Protein AF-A0A379V086-F1 (afdb_monomer_lite)

pLDDT: mean 98.56, std 0.75, range [90.06, 98.94]

InterPro domains:
  IPR006655 Molybdopterin oxidoreductase, prokaryotic, conserved site [PS00490] (277-294)
  IPR006656 Molybdopterin oxidoreductase [PF00384] (1-309)

Radius of gyration: 22.33 Å; chains: 1; bounding box: 55×42×58 Å

Foldseek 3Di:
DQADLQLQLQFQEEEEAADQCVPQPVVSVVSPVNNVVVNHAYEHEDLDCHPSVVSHPYYQNWDQPLLVLLLLQLVLLCVVVVLFDPVLCVPPHDCPVVSNVVSVPSHLVVCCVVTVGHSVSSNVVSNSQSPTPEYAYEYEDSQCVDPCNVVSLVSVQVSCSRSVNHPDGSHDRADQDGDQFPVVCVCCVVFQQAHHNRHGLLDVVVFVVVCVVVVHPTDDNDGDDDPLCLLVCLVVVVAQEDEAEADQCCPPPPPNVSVLVSLVSHNAYEYEHQDCHPSNVSGPHYHYDDDQVRDWDWGQGSRRDIDIDD

Organism: Salmonella enterica I (NCBI:txid59201)

Structure (mmCIF, N/CA/C/O backbone):
data_AF-A0A379V086-F1
#
_entry.id   AF-A0A379V086-F1
#
loop_
_atom_site.group_PDB
_atom_site.id
_atom_site.type_symbol
_atom_site.label_atom_id
_atom_site.label_alt_id
_atom_site.label_comp_id
_atom_site.label_asym_id
_atom_site.label_entity_id
_atom_site.label_seq_id
_atom_site.pdbx_PDB_ins_code
_atom_site.Cartn_x
_atom_site.Cartn_y
_atom_site.Cartn_z
_atom_site.occupancy
_atom_site.B_iso_or_equiv
_atom_site.auth_seq_id
_atom_site.auth_comp_id
_atom_site.auth_asym_id
_atom_site.auth_atom_id
_atom_site.pdbx_PDB_model_num
ATOM 1 N N . MET A 1 1 ? 5.004 2.561 6.313 1.00 94.12 1 MET A N 1
ATOM 2 C CA . MET A 1 1 ? 4.346 2.581 7.642 1.00 94.12 1 MET A CA 1
ATOM 3 C C . MET A 1 1 ? 4.543 3.933 8.311 1.00 94.12 1 MET A C 1
ATOM 5 O O . MET A 1 1 ? 5.609 4.486 8.125 1.00 94.12 1 MET A O 1
ATOM 9 N N . SER A 1 2 ? 3.595 4.537 9.026 1.00 98.25 2 SER A N 1
ATOM 10 C CA . SER A 1 2 ? 3.884 5.805 9.732 1.00 98.25 2 SER A CA 1
ATOM 11 C C . SER A 1 2 ? 4.770 5.617 10.966 1.00 98.25 2 SER A C 1
ATOM 13 O O . SER A 1 2 ? 5.473 6.551 11.332 1.00 98.25 2 SER A O 1
ATOM 15 N N . ASN A 1 3 ? 4.757 4.422 11.556 1.00 98.75 3 ASN A N 1
ATOM 16 C CA . ASN A 1 3 ? 5.504 4.055 12.756 1.00 98.75 3 ASN A CA 1
ATOM 17 C C . ASN A 1 3 ? 6.380 2.820 12.484 1.00 98.75 3 ASN A C 1
ATOM 19 O O . ASN A 1 3 ? 6.167 2.115 11.490 1.00 98.75 3 ASN A O 1
ATOM 23 N N . ALA A 1 4 ? 7.378 2.582 13.337 1.00 98.75 4 ALA A N 1
ATOM 24 C CA . ALA A 1 4 ? 8.303 1.460 13.185 1.00 98.75 4 ALA A CA 1
ATOM 25 C C . ALA A 1 4 ? 7.659 0.104 13.514 1.00 98.75 4 ALA A C 1
ATOM 27 O O . ALA A 1 4 ? 6.695 0.029 14.278 1.00 98.75 4 ALA A O 1
ATOM 28 N N . ILE A 1 5 ? 8.230 -0.987 12.994 1.00 98.75 5 ILE A N 1
ATOM 29 C CA . ILE A 1 5 ? 7.806 -2.354 13.344 1.00 98.75 5 ILE A CA 1
ATOM 30 C C . ILE A 1 5 ? 7.936 -2.579 14.858 1.00 98.75 5 ILE A C 1
ATOM 32 O O . ILE A 1 5 ? 7.011 -3.080 15.490 1.00 98.75 5 ILE A O 1
ATOM 36 N N . ASN A 1 6 ? 9.043 -2.135 15.455 1.00 98.56 6 ASN A N 1
ATOM 37 C CA . ASN A 1 6 ? 9.319 -2.283 16.888 1.00 98.56 6 ASN A CA 1
ATOM 38 C C . ASN A 1 6 ? 8.373 -1.484 17.803 1.00 98.56 6 ASN A C 1
ATOM 40 O O . ASN A 1 6 ? 8.349 -1.715 19.010 1.00 98.56 6 ASN A O 1
ATOM 44 N N . GLU A 1 7 ? 7.619 -0.522 17.265 1.00 98.81 7 GLU A N 1
ATOM 45 C CA . GLU A 1 7 ? 6.635 0.232 18.048 1.00 98.81 7 GLU A CA 1
ATOM 46 C C . GLU A 1 7 ? 5.327 -0.547 18.253 1.00 98.81 7 GLU A C 1
ATOM 48 O O . GLU A 1 7 ? 4.547 -0.207 19.144 1.00 98.81 7 GLU A O 1
ATOM 53 N N . ILE A 1 8 ? 5.090 -1.608 17.471 1.00 98.88 8 ILE A N 1
ATOM 54 C CA . ILE A 1 8 ? 3.885 -2.440 17.578 1.00 98.88 8 ILE A CA 1
ATOM 55 C C . ILE A 1 8 ? 3.775 -3.047 18.983 1.00 98.88 8 ILE A C 1
ATOM 57 O O . ILE A 1 8 ? 2.690 -3.041 19.555 1.00 98.88 8 ILE A O 1
ATOM 61 N N . ASP A 1 9 ? 4.883 -3.489 19.582 1.00 98.75 9 ASP A N 1
ATOM 62 C CA . ASP A 1 9 ? 4.934 -4.174 20.883 1.00 98.75 9 ASP A CA 1
ATOM 63 C C . ASP A 1 9 ? 4.332 -3.359 22.038 1.00 98.75 9 ASP A C 1
ATOM 65 O O . ASP A 1 9 ? 3.987 -3.930 23.071 1.00 98.75 9 ASP A O 1
ATOM 69 N N . ASN A 1 10 ? 4.232 -2.035 21.886 1.00 98.69 10 ASN A N 1
ATOM 70 C CA . ASN A 1 10 ? 3.822 -1.110 22.944 1.00 98.69 10 ASN A CA 1
ATOM 71 C C . ASN A 1 10 ? 2.536 -0.337 22.611 1.00 98.69 10 ASN A C 1
ATOM 73 O O . ASN A 1 10 ? 2.240 0.663 23.265 1.00 98.69 10 ASN A O 1
ATOM 77 N N . THR A 1 11 ? 1.794 -0.739 21.576 1.00 98.81 11 THR A N 1
ATOM 78 C CA . THR A 1 11 ? 0.470 -0.162 21.299 1.00 98.81 11 THR A CA 1
ATOM 79 C C . THR A 1 11 ? -0.572 -0.701 22.285 1.00 98.81 11 THR A C 1
ATOM 81 O O . THR A 1 11 ? -0.444 -1.829 22.753 1.00 98.81 11 THR A O 1
ATOM 84 N N . ASP A 1 12 ? -1.629 0.059 22.587 1.00 98.88 12 ASP A N 1
ATOM 85 C CA . ASP A 1 12 ? -2.743 -0.449 23.404 1.00 98.88 12 ASP A CA 1
ATOM 86 C C . ASP A 1 12 ? -3.731 -1.272 22.564 1.00 98.88 12 ASP A C 1
ATOM 88 O O . ASP A 1 12 ? -4.515 -2.058 23.108 1.00 98.88 12 ASP A O 1
ATOM 92 N N . LEU A 1 13 ? -3.718 -1.090 21.239 1.00 98.94 13 LEU A N 1
ATOM 93 C CA . LEU A 1 13 ? -4.542 -1.856 20.315 1.00 98.94 13 LEU A CA 1
ATOM 94 C C . LEU A 1 13 ? -3.876 -2.042 18.947 1.00 98.94 13 LEU A C 1
ATOM 96 O O . LEU A 1 13 ? -3.533 -1.075 18.269 1.00 98.94 13 LEU A O 1
ATOM 100 N N . VAL A 1 14 ? -3.782 -3.292 18.494 1.00 98.94 14 VAL A N 1
ATOM 101 C CA . VAL A 1 14 ? -3.401 -3.633 17.118 1.00 98.94 14 VAL A CA 1
ATOM 102 C C . VAL A 1 14 ? -4.668 -3.861 16.294 1.00 98.94 14 VAL A C 1
ATOM 104 O O . VAL A 1 14 ? -5.428 -4.799 16.542 1.00 98.94 14 VAL A O 1
ATOM 107 N N . PHE A 1 15 ? -4.898 -3.010 15.298 1.00 98.94 15 PHE A N 1
ATOM 108 C CA . PHE A 1 15 ? -6.020 -3.119 14.370 1.00 98.94 15 PHE A CA 1
ATOM 109 C C . PHE A 1 15 ? -5.528 -3.716 13.048 1.00 98.94 15 PHE A C 1
ATOM 111 O O . PHE A 1 15 ? -5.006 -3.012 12.184 1.00 98.94 15 PHE A O 1
ATOM 118 N N . VAL A 1 16 ? -5.642 -5.036 12.910 1.00 98.94 16 VAL A N 1
ATOM 119 C CA . VAL A 1 16 ? -5.206 -5.785 11.726 1.00 98.94 16 VAL A CA 1
ATOM 120 C C . VAL A 1 16 ? -6.341 -5.814 10.706 1.00 98.94 16 VAL A C 1
ATOM 122 O O . VAL A 1 16 ? -7.398 -6.376 10.978 1.00 98.94 16 VAL A O 1
ATOM 125 N N . PHE A 1 17 ? -6.132 -5.247 9.518 1.00 98.94 17 PHE A N 1
ATOM 126 C CA . PHE A 1 17 ? -7.167 -5.139 8.487 1.00 98.94 17 PHE A CA 1
ATOM 127 C C . PHE A 1 17 ? -6.676 -5.681 7.141 1.00 98.94 17 PHE A C 1
ATOM 129 O O . PHE A 1 17 ? -5.735 -5.147 6.554 1.00 98.94 17 PHE A O 1
ATOM 136 N N . GLY A 1 18 ? -7.305 -6.746 6.631 1.00 98.56 18 GLY A N 1
ATOM 137 C CA . GLY A 1 18 ? -6.934 -7.355 5.347 1.00 98.56 18 GLY A CA 1
ATOM 138 C C . GLY A 1 18 ? -5.464 -7.793 5.290 1.00 98.56 18 GLY A C 1
ATOM 139 O O . GLY A 1 18 ? -4.790 -7.602 4.272 1.00 98.56 18 GLY A O 1
ATOM 140 N N . TYR A 1 19 ? -4.938 -8.309 6.402 1.00 98.88 19 TYR A N 1
ATOM 141 C CA . TYR A 1 19 ? -3.522 -8.611 6.575 1.00 98.88 19 TYR A CA 1
ATOM 142 C C . TYR A 1 19 ? -3.319 -9.855 7.440 1.00 98.88 19 TYR A C 1
ATOM 144 O O . TYR A 1 19 ? -3.892 -9.968 8.519 1.00 98.88 19 TYR A O 1
ATOM 152 N N . ASN A 1 20 ? -2.477 -10.775 6.966 1.00 98.75 20 ASN A N 1
ATOM 153 C CA . ASN A 1 20 ? -2.119 -11.998 7.677 1.00 98.75 20 ASN A CA 1
ATOM 154 C C . ASN A 1 20 ? -0.626 -11.986 8.048 1.00 98.75 20 ASN A C 1
ATOM 156 O O . ASN A 1 20 ? 0.180 -12.572 7.325 1.00 98.75 20 ASN A O 1
ATOM 160 N N . PRO A 1 21 ? -0.230 -11.323 9.151 1.00 98.62 21 PRO A N 1
ATOM 161 C CA . PRO A 1 21 ? 1.176 -11.241 9.534 1.00 98.62 21 PRO A CA 1
ATOM 162 C C . PRO A 1 21 ? 1.793 -12.616 9.815 1.00 98.62 21 PRO A C 1
ATOM 164 O O . PRO A 1 21 ? 2.996 -12.764 9.643 1.00 98.62 21 PRO A O 1
ATOM 167 N N . ALA A 1 22 ? 1.003 -13.613 10.236 1.00 98.62 22 ALA A N 1
ATOM 168 C CA . ALA A 1 22 ? 1.523 -14.929 10.613 1.00 98.62 22 ALA A CA 1
ATOM 169 C C . ALA A 1 22 ? 2.248 -15.628 9.454 1.00 98.62 22 ALA A C 1
ATOM 171 O O . ALA A 1 22 ? 3.326 -16.177 9.659 1.00 98.62 22 ALA A O 1
ATOM 172 N N . ASP A 1 23 ? 1.691 -15.532 8.245 1.00 98.44 23 ASP A N 1
ATOM 173 C CA . ASP A 1 23 ? 2.267 -16.154 7.049 1.00 98.44 23 ASP A CA 1
ATOM 174 C C . ASP A 1 23 ? 3.029 -15.151 6.174 1.00 98.44 23 ASP A C 1
ATOM 176 O O . ASP A 1 23 ? 3.998 -15.519 5.515 1.00 98.44 23 ASP A O 1
ATOM 180 N N . SER A 1 24 ? 2.614 -13.878 6.159 1.00 98.25 24 SER A N 1
ATOM 181 C CA . SER A 1 24 ? 3.249 -12.863 5.310 1.00 98.25 24 SER A CA 1
ATOM 182 C C . SER A 1 24 ? 4.546 -12.321 5.905 1.00 98.25 24 SER A C 1
ATOM 184 O O . SER A 1 24 ? 5.507 -12.076 5.180 1.00 98.25 24 SER A O 1
ATOM 186 N N . HIS A 1 25 ? 4.577 -12.111 7.224 1.00 98.69 25 HIS A N 1
ATOM 187 C CA . HIS A 1 25 ? 5.689 -11.462 7.916 1.00 98.69 25 HIS A CA 1
ATOM 188 C C . HIS A 1 25 ? 5.853 -12.041 9.329 1.00 98.69 25 HIS A C 1
ATOM 190 O O . HIS A 1 25 ? 5.544 -11.354 10.307 1.00 98.69 25 HIS A O 1
ATOM 196 N N . PRO A 1 26 ? 6.368 -13.276 9.479 1.00 98.69 26 PRO A N 1
ATOM 197 C CA . PRO A 1 26 ? 6.396 -13.972 10.770 1.00 98.69 26 PRO A CA 1
ATOM 198 C C . PRO A 1 26 ? 7.040 -13.174 11.917 1.00 98.69 26 PRO A C 1
ATOM 200 O O . PRO A 1 26 ? 6.584 -13.226 13.057 1.00 98.69 26 PRO A O 1
ATOM 203 N N . ILE A 1 27 ? 8.064 -12.366 11.627 1.00 98.69 27 ILE A N 1
ATOM 204 C CA . ILE A 1 27 ? 8.681 -11.493 12.637 1.00 98.69 27 ILE A CA 1
ATOM 205 C C . ILE A 1 27 ? 7.752 -10.338 13.037 1.00 98.69 27 ILE A C 1
ATOM 207 O O . ILE A 1 27 ? 7.641 -10.034 14.220 1.00 98.69 27 ILE A O 1
ATOM 211 N N . VAL A 1 28 ? 7.000 -9.751 12.102 1.00 98.81 28 VAL A N 1
ATOM 212 C CA . VAL A 1 28 ? 5.957 -8.761 12.429 1.00 98.81 28 VAL A CA 1
ATOM 213 C C . VAL A 1 28 ? 4.825 -9.415 13.228 1.00 98.81 28 VAL A C 1
ATOM 215 O O . VAL A 1 28 ? 4.330 -8.809 14.175 1.00 98.81 28 VAL A O 1
ATOM 218 N N . ALA A 1 29 ? 4.446 -10.663 12.929 1.00 98.88 29 ALA A N 1
ATOM 219 C CA . ALA A 1 29 ? 3.508 -11.411 13.772 1.00 98.88 29 ALA A CA 1
ATOM 220 C C . ALA A 1 29 ? 4.022 -11.578 15.207 1.00 98.88 29 ALA A C 1
ATOM 222 O O . ALA A 1 29 ? 3.239 -11.418 16.142 1.00 98.88 29 ALA A O 1
ATOM 223 N N . ASN A 1 30 ? 5.319 -11.823 15.404 1.00 98.88 30 ASN A N 1
ATOM 224 C CA . ASN A 1 30 ? 5.901 -11.876 16.747 1.00 98.88 30 ASN A CA 1
ATOM 225 C C . ASN A 1 30 ? 5.767 -10.536 17.485 1.00 98.88 30 ASN A C 1
ATOM 227 O O . ASN A 1 30 ? 5.436 -10.541 18.667 1.00 98.88 30 ASN A O 1
ATOM 231 N N . HIS A 1 31 ? 5.931 -9.401 16.798 1.00 98.88 31 HIS A N 1
ATOM 232 C CA . HIS A 1 31 ? 5.678 -8.076 17.378 1.00 98.88 31 HIS A CA 1
ATOM 233 C C . HIS A 1 31 ? 4.195 -7.869 17.750 1.00 98.88 31 HIS A C 1
ATOM 235 O O . HIS A 1 31 ? 3.889 -7.358 18.827 1.00 98.88 31 HIS A O 1
ATOM 241 N N . VAL A 1 32 ? 3.254 -8.356 16.930 1.00 98.88 32 VAL A N 1
ATOM 242 C CA . VAL A 1 32 ? 1.813 -8.366 17.266 1.00 98.88 32 VAL A CA 1
ATOM 243 C C . VAL A 1 32 ? 1.526 -9.248 18.490 1.00 98.88 32 VAL A C 1
ATOM 245 O O . VAL A 1 32 ? 0.771 -8.859 19.382 1.00 98.88 32 VAL A O 1
ATOM 248 N N . ILE A 1 33 ? 2.150 -10.425 18.574 1.00 98.88 33 ILE A N 1
ATOM 249 C CA . ILE A 1 33 ? 2.038 -11.327 19.729 1.00 98.88 33 ILE A CA 1
ATOM 250 C C . ILE A 1 33 ? 2.635 -10.675 20.981 1.00 98.88 33 ILE A C 1
ATOM 252 O O . ILE A 1 33 ? 2.039 -10.767 22.053 1.00 98.88 33 ILE A O 1
ATOM 256 N N . ASN A 1 34 ? 3.774 -9.990 20.867 1.00 98.88 34 ASN A N 1
ATOM 257 C CA . ASN A 1 34 ? 4.372 -9.244 21.972 1.00 98.88 34 ASN A CA 1
ATOM 258 C C . ASN A 1 34 ? 3.450 -8.127 22.457 1.00 98.88 34 ASN A C 1
ATOM 260 O O . ASN A 1 34 ? 3.240 -8.019 23.662 1.00 98.88 34 ASN A O 1
ATOM 264 N N . ALA A 1 35 ? 2.823 -7.377 21.546 1.00 98.88 35 ALA A N 1
ATOM 265 C CA . ALA A 1 35 ? 1.814 -6.383 21.906 1.00 98.88 35 ALA A CA 1
ATOM 266 C C . ALA A 1 35 ? 0.690 -7.019 22.739 1.00 98.88 35 ALA A C 1
ATOM 268 O O . ALA A 1 35 ? 0.375 -6.547 23.831 1.00 98.88 35 ALA A O 1
ATOM 269 N N . LYS A 1 36 ? 0.149 -8.164 22.293 1.00 98.75 36 LYS A N 1
ATOM 270 C CA . LYS A 1 36 ? -0.868 -8.911 23.052 1.00 98.75 36 LYS A CA 1
ATOM 271 C C . LYS A 1 36 ? -0.369 -9.345 24.430 1.00 98.75 36 LYS A C 1
ATOM 273 O O . LYS A 1 36 ? -1.092 -9.199 25.413 1.00 98.75 36 LYS A O 1
ATOM 278 N N . ARG A 1 37 ? 0.863 -9.859 24.523 1.00 98.75 37 ARG A N 1
ATOM 279 C CA . ARG A 1 37 ? 1.497 -10.247 25.799 1.00 98.75 37 ARG A CA 1
ATOM 280 C C . ARG A 1 37 ? 1.672 -9.057 26.742 1.00 98.75 37 ARG A C 1
ATOM 282 O O . ARG A 1 37 ? 1.533 -9.234 27.948 1.00 98.75 37 ARG A O 1
ATOM 289 N N . ASN A 1 38 ? 1.919 -7.870 26.196 1.00 98.81 38 ASN A N 1
ATOM 290 C CA . ASN A 1 38 ? 2.038 -6.615 26.937 1.00 98.81 38 ASN A CA 1
ATOM 291 C C . ASN A 1 38 ? 0.676 -6.002 27.315 1.00 98.81 38 ASN A C 1
ATOM 293 O O . ASN A 1 38 ? 0.632 -4.971 27.981 1.00 98.81 38 ASN A O 1
ATOM 297 N N . GLY A 1 39 ? -0.434 -6.649 26.943 1.00 98.69 39 GLY A N 1
ATOM 298 C CA . GLY A 1 39 ? -1.790 -6.248 27.317 1.00 98.69 39 GLY A CA 1
ATOM 299 C C . GLY A 1 39 ? -2.562 -5.504 26.228 1.00 98.69 39 GLY A C 1
ATOM 300 O O . GLY A 1 39 ? -3.688 -5.078 26.490 1.00 98.69 39 GLY A O 1
ATOM 301 N N . ALA A 1 40 ? -2.008 -5.373 25.018 1.00 98.88 40 ALA A N 1
ATOM 302 C CA . ALA A 1 40 ? -2.719 -4.776 23.896 1.00 98.88 40 ALA A CA 1
ATOM 303 C C . ALA A 1 40 ? -3.968 -5.589 23.532 1.00 98.88 40 ALA A C 1
ATOM 305 O O . ALA A 1 40 ? -3.983 -6.826 23.583 1.00 98.88 40 ALA A O 1
ATOM 306 N N . LYS A 1 41 ? -5.010 -4.886 23.095 1.00 98.94 41 LYS A N 1
ATOM 307 C CA . LYS A 1 41 ? -6.145 -5.506 22.411 1.00 98.94 41 LYS A CA 1
ATOM 308 C C . LYS A 1 41 ? -5.800 -5.764 20.947 1.00 98.94 41 LYS A C 1
ATOM 310 O O . LYS A 1 41 ? -4.957 -5.087 20.365 1.00 98.94 41 LYS A O 1
ATOM 315 N N . ILE A 1 42 ? -6.470 -6.724 20.330 1.00 98.94 42 ILE A N 1
ATOM 316 C CA . ILE A 1 42 ? -6.322 -7.048 18.915 1.00 98.94 42 ILE A CA 1
ATOM 317 C C . ILE A 1 42 ? -7.705 -7.127 18.279 1.00 98.94 42 ILE A C 1
ATOM 319 O O . ILE A 1 42 ? -8.568 -7.877 18.735 1.00 98.94 42 ILE A O 1
ATOM 323 N N . ILE A 1 43 ? -7.886 -6.396 17.183 1.00 98.94 43 ILE A N 1
ATOM 324 C CA . ILE A 1 43 ? -9.020 -6.572 16.275 1.00 98.94 43 ILE A CA 1
ATOM 325 C C . ILE A 1 43 ? -8.469 -7.089 14.950 1.00 98.94 43 ILE A C 1
ATOM 327 O O . ILE A 1 43 ? -7.503 -6.534 14.427 1.00 98.94 43 ILE A O 1
ATOM 331 N N . VAL A 1 44 ? -9.080 -8.142 14.410 1.00 98.94 44 VAL A N 1
ATOM 332 C CA . VAL A 1 44 ? -8.761 -8.683 13.085 1.00 98.94 44 VAL A CA 1
ATOM 333 C C . VAL A 1 44 ? -9.975 -8.538 12.182 1.00 98.94 44 VAL A C 1
ATOM 335 O O . VAL A 1 44 ? -11.016 -9.125 12.460 1.00 98.94 44 VAL A O 1
ATOM 338 N N . CYS A 1 45 ? -9.827 -7.807 11.081 1.00 98.94 45 CYS A N 1
ATOM 339 C CA . CYS A 1 45 ? -10.807 -7.711 10.004 1.00 98.94 45 CYS A CA 1
ATOM 340 C C . CYS A 1 45 ? -10.298 -8.504 8.790 1.00 98.94 45 CYS A C 1
ATOM 342 O O . CYS A 1 45 ? -9.544 -7.982 7.967 1.00 98.94 45 CYS A O 1
ATOM 344 N N . ASP A 1 46 ? -10.678 -9.778 8.698 1.00 98.81 46 ASP A N 1
ATOM 345 C CA . ASP A 1 46 ? -10.387 -10.676 7.568 1.00 98.81 46 ASP A CA 1
ATOM 346 C C . ASP A 1 46 ? -11.581 -11.638 7.422 1.00 98.81 46 ASP A C 1
ATOM 348 O O . ASP A 1 46 ? -12.028 -12.181 8.437 1.00 98.81 46 ASP A O 1
ATOM 352 N N . PRO A 1 47 ? -12.110 -11.887 6.208 1.00 98.62 47 PRO A N 1
ATOM 353 C CA . PRO A 1 47 ? -13.193 -12.857 6.010 1.00 98.62 47 PRO A CA 1
ATOM 354 C C . PRO A 1 47 ? -12.852 -14.264 6.529 1.00 98.62 47 PRO A C 1
ATOM 356 O O . PRO A 1 47 ? -13.727 -15.051 6.889 1.00 98.62 47 PRO A O 1
ATOM 359 N N . ARG A 1 48 ? -11.562 -14.609 6.551 1.00 98.69 48 ARG A N 1
ATOM 360 C CA . ARG A 1 48 ? -11.052 -15.921 6.946 1.00 98.69 48 ARG A CA 1
ATOM 361 C C . ARG A 1 48 ? -10.648 -15.923 8.416 1.00 98.69 48 ARG A C 1
ATOM 363 O O . ARG A 1 48 ? -10.267 -14.910 8.996 1.00 98.69 48 ARG A O 1
ATOM 370 N N . LYS A 1 49 ? -10.621 -17.118 9.003 1.00 98.56 49 LYS A N 1
ATOM 371 C CA . LYS A 1 49 ? -10.074 -17.363 10.345 1.00 98.56 49 LYS A CA 1
ATOM 372 C C . LYS A 1 49 ? -8.564 -17.611 10.272 1.00 98.56 49 LYS A C 1
ATOM 374 O O . LYS A 1 49 ? -8.119 -18.745 10.422 1.00 98.56 49 LYS A O 1
ATOM 379 N N . ILE A 1 50 ? -7.797 -16.563 9.977 1.00 98.75 50 ILE A N 1
ATOM 380 C CA . ILE A 1 50 ? -6.323 -16.609 9.971 1.00 98.75 50 ILE A CA 1
ATOM 381 C C . ILE A 1 50 ? -5.764 -16.835 11.387 1.00 98.75 50 ILE A C 1
ATOM 383 O O . ILE A 1 50 ? -6.469 -16.609 12.370 1.00 98.75 50 ILE A O 1
ATOM 387 N N . GLU A 1 51 ? -4.493 -17.224 11.524 1.00 98.69 51 GLU A N 1
ATOM 388 C CA . GLU A 1 51 ? -3.891 -17.497 12.844 1.00 98.69 51 GLU A CA 1
ATOM 389 C C . GLU A 1 51 ? -3.983 -16.298 13.798 1.00 98.69 51 GLU A C 1
ATOM 391 O O . GLU A 1 51 ? -4.309 -16.460 14.973 1.00 98.69 51 GLU A O 1
ATOM 396 N N . THR A 1 52 ? -3.811 -15.072 13.293 1.00 98.75 52 THR A N 1
ATOM 397 C CA . THR A 1 52 ? -3.942 -13.852 14.106 1.00 98.75 52 THR A CA 1
ATOM 398 C C . THR A 1 52 ? -5.349 -13.676 14.691 1.00 98.75 52 THR A C 1
ATOM 400 O O . THR A 1 52 ? -5.490 -13.105 15.769 1.00 98.75 52 THR A O 1
ATOM 403 N N . ALA A 1 53 ? -6.393 -14.218 14.051 1.00 98.69 53 ALA A N 1
ATOM 404 C CA . ALA A 1 53 ? -7.757 -14.174 14.580 1.00 98.69 53 ALA A CA 1
ATOM 405 C C . ALA A 1 53 ? -7.921 -15.020 15.857 1.00 98.69 53 ALA A C 1
ATOM 407 O O . ALA A 1 53 ? -8.784 -14.719 16.675 1.00 98.69 53 ALA A O 1
ATOM 408 N N . ARG A 1 54 ? -7.080 -16.044 16.082 1.00 98.62 54 ARG A N 1
ATOM 409 C CA . ARG A 1 54 ? -7.135 -16.881 17.299 1.00 98.62 54 ARG A CA 1
ATOM 410 C C . ARG A 1 54 ? -6.707 -16.146 18.565 1.00 98.62 54 ARG A C 1
ATOM 412 O O . ARG A 1 54 ? -7.113 -16.539 19.654 1.00 98.62 54 ARG A O 1
ATOM 419 N N . ILE A 1 55 ? -5.876 -15.116 18.424 1.00 98.75 55 ILE A N 1
ATOM 420 C CA . ILE A 1 55 ? -5.397 -14.283 19.537 1.00 98.75 55 ILE A CA 1
ATOM 421 C C . ILE A 1 55 ? -6.117 -12.928 19.607 1.00 98.75 55 ILE A C 1
ATOM 423 O O . ILE A 1 55 ? -5.774 -12.098 20.451 1.00 98.75 55 ILE A O 1
ATOM 427 N N . ALA A 1 56 ? -7.085 -12.698 18.714 1.00 98.88 56 ALA A N 1
ATOM 428 C CA . ALA A 1 56 ? -7.837 -11.458 18.633 1.00 98.88 56 ALA A CA 1
ATOM 429 C C . ALA A 1 56 ? -8.899 -11.366 19.734 1.00 98.88 56 ALA A C 1
ATOM 431 O O . ALA A 1 56 ? -9.561 -12.348 20.062 1.00 98.88 56 ALA A O 1
ATOM 432 N N . ASP A 1 57 ? -9.096 -10.165 20.271 1.00 98.94 57 ASP A N 1
ATOM 433 C CA . ASP A 1 57 ? -10.234 -9.854 21.139 1.00 98.94 57 ASP A CA 1
ATOM 434 C C . ASP A 1 57 ? -11.529 -9.757 20.324 1.00 98.94 57 ASP A C 1
ATOM 436 O O . ASP A 1 57 ? -12.605 -10.073 20.828 1.00 98.94 57 ASP A O 1
ATOM 440 N N . MET A 1 58 ? -11.425 -9.340 19.057 1.00 98.88 58 MET A N 1
ATOM 441 C CA . MET A 1 58 ? -12.523 -9.374 18.092 1.00 98.88 58 MET A CA 1
ATOM 442 C C . MET A 1 58 ? -12.035 -9.842 16.724 1.00 98.88 58 MET A C 1
ATOM 444 O O . MET A 1 58 ? -11.087 -9.287 16.166 1.00 98.88 58 MET A O 1
ATOM 448 N N . HIS A 1 59 ? -12.732 -10.823 16.154 1.00 98.94 59 HIS A N 1
ATOM 449 C CA . HIS A 1 59 ? -12.593 -11.200 14.751 1.00 98.94 59 HIS A CA 1
ATOM 450 C C . HIS A 1 59 ? -13.822 -10.717 13.982 1.00 98.94 59 HIS A C 1
ATOM 452 O O . HIS A 1 59 ? -14.908 -11.268 14.126 1.00 98.94 59 HIS A O 1
ATOM 458 N N . ILE A 1 60 ? -13.637 -9.688 13.161 1.00 98.88 60 ILE A N 1
ATOM 459 C CA . ILE A 1 60 ? -14.653 -9.153 12.263 1.00 98.88 60 ILE A CA 1
ATOM 460 C C . ILE A 1 60 ? -14.556 -9.899 10.930 1.00 98.88 60 ILE A C 1
ATOM 462 O O . ILE A 1 60 ? -13.774 -9.544 10.045 1.00 98.88 60 ILE A O 1
ATOM 466 N N . ALA A 1 61 ? -15.347 -10.964 10.805 1.00 98.75 61 ALA A N 1
ATOM 467 C CA . ALA A 1 61 ? -15.389 -11.834 9.631 1.00 98.75 61 ALA A CA 1
ATOM 468 C C . ALA A 1 61 ? -16.269 -11.252 8.508 1.00 98.75 61 ALA A C 1
ATOM 470 O O . ALA A 1 61 ? -17.252 -11.863 8.091 1.00 98.75 61 ALA A O 1
ATOM 471 N N . LEU A 1 62 ? -15.925 -10.051 8.039 1.00 98.75 62 LEU A N 1
ATOM 472 C CA . LEU A 1 62 ? -16.644 -9.372 6.960 1.00 98.75 62 LEU A CA 1
ATOM 473 C C . LEU A 1 62 ? -16.674 -10.188 5.656 1.00 98.75 62 LEU A C 1
ATOM 475 O O . LEU A 1 62 ? -15.738 -10.925 5.350 1.00 98.75 62 LEU A O 1
ATOM 479 N N . LYS A 1 63 ? -17.718 -10.014 4.844 1.00 98.75 63 LYS A N 1
ATOM 480 C CA . LYS A 1 63 ? -17.804 -10.560 3.486 1.00 98.75 63 LYS A CA 1
ATOM 481 C C . LYS A 1 63 ? -16.707 -9.968 2.594 1.00 98.75 63 LYS A C 1
ATOM 483 O O . LYS A 1 63 ? -16.312 -8.810 2.713 1.00 98.75 63 LYS A O 1
ATOM 488 N N . ASN A 1 64 ? -16.220 -10.763 1.645 1.00 98.56 64 ASN A N 1
ATOM 489 C CA . ASN A 1 64 ? -15.201 -10.320 0.696 1.00 98.56 64 ASN A CA 1
ATOM 490 C C . ASN A 1 64 ? -15.669 -9.077 -0.085 1.00 98.56 64 ASN A C 1
ATOM 492 O O . ASN A 1 64 ? -16.755 -9.069 -0.657 1.00 98.56 64 ASN A O 1
ATOM 496 N N . GLY A 1 65 ? -14.827 -8.041 -0.133 1.00 97.56 65 GLY A N 1
ATOM 497 C CA . GLY A 1 65 ? -15.104 -6.800 -0.864 1.00 97.56 65 GLY A CA 1
ATOM 498 C C . GLY A 1 65 ? -15.938 -5.759 -0.107 1.00 97.56 65 GLY A C 1
ATOM 499 O O . GLY A 1 65 ? -16.080 -4.646 -0.602 1.00 97.56 65 GLY A O 1
ATOM 500 N N . SER A 1 66 ? -16.427 -6.039 1.107 1.00 98.56 66 SER A N 1
ATOM 501 C CA . SER A 1 66 ? -17.267 -5.102 1.876 1.00 98.56 66 SER A CA 1
ATOM 502 C C . SER A 1 66 ? -16.473 -4.098 2.733 1.00 98.56 66 SER A C 1
ATOM 504 O O . SER A 1 66 ? -16.972 -3.618 3.753 1.00 98.56 66 SER A O 1
ATOM 506 N N . ASN A 1 67 ? -15.223 -3.799 2.360 1.00 98.69 67 ASN A N 1
ATOM 507 C CA . ASN A 1 67 ? -14.278 -3.052 3.198 1.00 98.69 67 ASN A CA 1
ATOM 508 C C . ASN A 1 67 ? -14.774 -1.634 3.531 1.00 98.69 67 ASN A C 1
ATOM 510 O O . ASN A 1 67 ? -14.840 -1.264 4.699 1.00 98.69 67 ASN A O 1
ATOM 514 N N . ILE A 1 68 ? -15.161 -0.853 2.515 1.00 98.69 68 ILE A N 1
ATOM 515 C CA . ILE A 1 68 ? -15.633 0.530 2.701 1.00 98.69 68 ILE A CA 1
ATOM 516 C C . ILE A 1 68 ? -16.920 0.585 3.525 1.00 98.69 68 ILE A C 1
ATOM 518 O O . ILE A 1 68 ? -17.052 1.467 4.367 1.00 98.69 68 ILE A O 1
ATOM 522 N N . ALA A 1 69 ? -17.842 -0.363 3.331 1.00 98.81 69 ALA A N 1
ATOM 523 C CA . ALA A 1 69 ? -19.082 -0.414 4.103 1.00 98.81 69 ALA A CA 1
ATOM 524 C C . ALA A 1 69 ? -18.795 -0.569 5.606 1.00 98.81 69 ALA A C 1
ATOM 526 O O . ALA A 1 69 ? -19.332 0.187 6.412 1.00 98.81 69 ALA A O 1
ATOM 527 N N . LEU A 1 70 ? -17.885 -1.482 5.972 1.00 98.94 70 LEU A N 1
ATOM 528 C CA . LEU A 1 70 ? -17.449 -1.654 7.359 1.00 98.94 70 LEU A CA 1
ATOM 529 C C . LEU A 1 70 ? -16.756 -0.393 7.896 1.00 98.94 70 LEU A C 1
ATOM 531 O O . LEU A 1 70 ? -17.081 0.065 8.988 1.00 98.94 70 LEU A O 1
ATOM 535 N N . LEU A 1 71 ? -15.810 0.176 7.144 1.00 98.94 71 LEU A N 1
ATOM 536 C CA . LEU A 1 71 ? -15.027 1.330 7.598 1.00 98.94 71 LEU A CA 1
ATOM 537 C C . LEU A 1 71 ? -15.885 2.584 7.778 1.00 98.94 71 LEU A C 1
ATOM 539 O O . LEU A 1 71 ? -15.746 3.272 8.788 1.00 98.94 71 LEU A O 1
ATOM 543 N N . ASN A 1 72 ? -16.805 2.851 6.849 1.00 98.94 72 ASN A N 1
ATOM 544 C CA . ASN A 1 72 ? -17.739 3.964 6.972 1.00 98.94 72 ASN A CA 1
ATOM 545 C C . ASN A 1 72 ? -18.665 3.770 8.175 1.00 98.94 72 ASN A C 1
ATOM 547 O O . ASN A 1 72 ? -18.890 4.732 8.898 1.00 98.94 72 ASN A O 1
ATOM 551 N N . ALA A 1 73 ? -19.131 2.547 8.447 1.00 98.94 73 ALA A N 1
ATOM 552 C CA . ALA A 1 73 ? -19.953 2.278 9.624 1.00 98.94 73 ALA A CA 1
ATOM 553 C C . ALA A 1 73 ? -19.178 2.379 10.945 1.00 98.94 73 ALA A C 1
ATOM 555 O O . ALA A 1 73 ? -19.711 2.857 11.945 1.00 98.94 73 ALA A O 1
ATOM 556 N N . MET A 1 74 ? -17.893 2.019 10.963 1.00 98.94 74 MET A N 1
ATOM 557 C CA . MET A 1 74 ? -17.033 2.322 12.110 1.00 98.94 74 MET A CA 1
ATOM 558 C C . MET A 1 74 ? -16.850 3.835 12.287 1.00 98.94 74 MET A C 1
ATOM 560 O O . MET A 1 74 ? -16.953 4.339 13.404 1.00 98.94 74 MET A O 1
ATOM 564 N N . GLY A 1 75 ? -16.617 4.568 11.194 1.00 98.94 75 GLY A N 1
ATOM 565 C CA . GLY A 1 75 ? -16.534 6.028 11.194 1.00 98.94 75 GLY A CA 1
ATOM 566 C C . GLY A 1 75 ? -17.814 6.689 11.702 1.00 98.94 75 GLY A C 1
ATOM 567 O O . GLY A 1 75 ? -17.737 7.581 12.542 1.00 98.94 75 GLY A O 1
ATOM 568 N N . HIS A 1 76 ? -18.971 6.197 11.254 1.00 98.94 76 HIS A N 1
ATOM 569 C CA . HIS A 1 76 ? -20.294 6.614 11.705 1.00 98.94 76 HIS A CA 1
ATOM 570 C C . HIS A 1 76 ? -20.404 6.531 13.225 1.00 98.94 76 HIS A C 1
ATOM 572 O O . HIS A 1 76 ? -20.653 7.542 13.869 1.00 98.94 76 HIS A O 1
ATOM 578 N N . VAL A 1 77 ? -20.129 5.358 13.806 1.00 98.94 77 VAL A N 1
ATOM 579 C CA . VAL A 1 77 ? -20.216 5.140 15.259 1.00 98.94 77 VAL A CA 1
ATOM 580 C C . VAL A 1 77 ? -19.293 6.084 16.024 1.00 98.94 77 VAL A C 1
ATOM 582 O O . VAL A 1 77 ? -19.698 6.669 17.025 1.00 98.94 77 VAL A O 1
ATOM 585 N N . ILE A 1 78 ? -18.053 6.258 15.560 1.00 98.94 78 ILE A N 1
ATOM 586 C CA . ILE A 1 78 ? -17.077 7.120 16.239 1.00 98.94 78 ILE A CA 1
ATOM 587 C C . ILE A 1 78 ? -17.540 8.589 16.244 1.00 98.94 78 ILE A C 1
ATOM 589 O O . ILE A 1 78 ? -17.333 9.287 17.240 1.00 98.94 78 ILE A O 1
ATOM 593 N N . ILE A 1 79 ? -18.170 9.062 15.164 1.00 98.88 79 ILE A N 1
ATOM 594 C CA . ILE A 1 79 ? -18.708 10.427 15.079 1.00 98.88 79 ILE A CA 1
ATOM 595 C C . ILE A 1 79 ? -20.003 10.562 15.887 1.00 98.88 79 ILE A C 1
ATOM 597 O O . ILE A 1 79 ? -20.086 11.452 16.735 1.00 98.88 79 ILE A O 1
ATOM 601 N N . GLU A 1 80 ? -20.977 9.675 15.662 1.00 98.81 80 GLU A N 1
ATOM 602 C CA . GLU A 1 80 ? -22.292 9.652 16.323 1.00 98.81 80 GLU A CA 1
ATOM 603 C C . GLU A 1 80 ? -22.136 9.667 17.852 1.00 98.81 80 GLU A C 1
ATOM 605 O O . GLU A 1 80 ? -22.750 10.471 18.556 1.00 98.81 80 GLU A O 1
ATOM 610 N N . GLU A 1 81 ? -21.231 8.839 18.374 1.00 98.81 81 GLU A N 1
ATOM 611 C CA . GLU A 1 81 ? -20.993 8.697 19.811 1.00 98.81 81 GLU A CA 1
ATOM 612 C C . GLU A 1 81 ? -19.976 9.706 20.370 1.00 98.81 81 GLU A C 1
ATOM 614 O O . GLU A 1 81 ? -19.630 9.642 21.549 1.00 98.81 81 GLU A O 1
ATOM 619 N N . ASN A 1 82 ? -19.515 10.671 19.563 1.00 98.75 82 ASN A N 1
ATOM 620 C CA . ASN A 1 82 ? -18.533 11.690 19.958 1.00 98.75 82 ASN A CA 1
ATOM 621 C C . ASN A 1 82 ? -17.217 11.106 20.522 1.00 98.75 82 ASN A C 1
ATOM 623 O O . ASN A 1 82 ? -16.613 11.691 21.422 1.00 98.75 82 ASN A O 1
ATOM 627 N N . LEU A 1 83 ? -16.759 9.972 19.983 1.00 98.81 83 LEU A N 1
ATOM 628 C CA . LEU A 1 83 ? -15.552 9.261 20.436 1.00 98.81 83 LEU A CA 1
ATOM 629 C C . LEU A 1 83 ? -14.264 9.739 19.752 1.00 98.81 83 LEU A C 1
ATOM 631 O O . LEU A 1 83 ? -13.175 9.272 20.078 1.00 98.81 83 LEU A O 1
ATOM 635 N N . TYR A 1 84 ? -14.379 10.635 18.776 1.00 98.81 84 TYR A N 1
ATOM 636 C CA . TYR A 1 84 ? -13.246 11.166 18.029 1.00 98.81 84 TYR A CA 1
ATOM 637 C C . TYR A 1 84 ? -12.471 12.239 18.804 1.00 98.81 84 TYR A C 1
ATOM 639 O O . TYR A 1 84 ? -13.021 12.968 19.634 1.00 98.81 84 TYR A O 1
ATOM 647 N N . ASP A 1 85 ? -11.185 12.388 18.486 1.00 98.75 85 ASP A N 1
ATOM 648 C CA . ASP A 1 85 ? -10.336 13.427 19.062 1.00 98.75 85 ASP A CA 1
ATOM 649 C C . ASP A 1 85 ? -10.621 14.773 18.380 1.00 98.75 85 ASP A C 1
ATOM 651 O O . ASP A 1 85 ? -10.033 15.131 17.357 1.00 98.75 85 ASP A O 1
ATOM 655 N N . LYS A 1 86 ? -11.548 15.539 18.966 1.00 98.75 86 LYS A N 1
ATOM 656 C CA . LYS A 1 86 ? -11.965 16.854 18.454 1.00 98.75 86 LYS A CA 1
ATOM 657 C C . LYS A 1 86 ? -10.794 17.829 18.308 1.00 98.75 86 LYS A C 1
ATOM 659 O O . LYS A 1 86 ? -10.770 18.609 17.358 1.00 98.75 86 LYS A O 1
ATOM 664 N N . ALA A 1 87 ? -9.834 17.798 19.235 1.00 98.69 87 ALA A N 1
ATOM 665 C CA . ALA A 1 87 ? -8.697 18.713 19.223 1.00 98.69 87 ALA A CA 1
ATOM 666 C C . ALA A 1 87 ? -7.708 18.350 18.108 1.00 98.69 87 ALA A C 1
ATOM 668 O O . ALA A 1 87 ? -7.240 19.236 17.386 1.00 98.69 87 ALA A O 1
ATOM 669 N N . PHE A 1 88 ? -7.423 17.059 17.927 1.00 98.81 88 PHE A N 1
ATOM 670 C CA . PHE A 1 88 ? -6.597 16.580 16.822 1.00 98.81 88 PHE A CA 1
ATOM 671 C C . PHE A 1 88 ? -7.252 16.876 15.471 1.00 98.81 88 PHE A C 1
ATOM 673 O O . PHE A 1 88 ? -6.609 17.463 14.601 1.00 98.81 88 PHE A O 1
ATOM 680 N N . VAL A 1 89 ? -8.541 16.553 15.320 1.00 98.75 89 VAL A N 1
ATOM 681 C CA . VAL A 1 89 ? -9.301 16.828 14.093 1.00 98.75 89 VAL A CA 1
ATOM 682 C C . VAL A 1 89 ? -9.236 18.315 13.739 1.00 98.75 89 VAL A C 1
ATOM 684 O O . VAL A 1 89 ? -8.825 18.657 12.632 1.00 98.75 89 VAL A O 1
ATOM 687 N N . ALA A 1 90 ? -9.531 19.211 14.683 1.00 98.69 90 ALA A N 1
ATOM 688 C CA . ALA A 1 90 ? -9.529 20.650 14.420 1.00 98.69 90 ALA A CA 1
ATOM 689 C C . ALA A 1 90 ? -8.140 21.227 14.084 1.00 98.69 90 ALA A C 1
ATOM 691 O O . ALA A 1 90 ? -8.047 22.206 13.348 1.00 98.69 90 ALA A O 1
ATOM 692 N N . SER A 1 91 ? -7.061 20.666 14.640 1.00 98.62 91 SER A N 1
ATOM 693 C CA . SER A 1 91 ? -5.713 21.252 14.536 1.00 98.62 91 SER A CA 1
ATOM 694 C C . SER A 1 91 ? -4.809 20.614 13.480 1.00 98.62 91 SER A C 1
ATOM 696 O O . SER A 1 91 ? -3.803 21.215 13.097 1.00 98.62 91 SER A O 1
ATOM 698 N N . ARG A 1 92 ? -5.110 19.386 13.039 1.00 98.56 92 ARG A N 1
ATOM 699 C CA . ARG A 1 92 ? -4.220 18.578 12.186 1.00 98.56 92 ARG A CA 1
ATOM 700 C C . ARG A 1 92 ? -4.915 17.930 10.994 1.00 98.56 92 ARG A C 1
ATOM 702 O O . ARG A 1 92 ? -4.256 17.195 10.262 1.00 98.56 92 ARG A O 1
ATOM 709 N N . THR A 1 93 ? -6.207 18.176 10.794 1.00 98.75 93 THR A N 1
ATOM 710 C CA . THR A 1 93 ? -6.964 17.575 9.691 1.00 98.75 93 THR A CA 1
ATOM 711 C C . THR A 1 93 ? -7.761 18.621 8.920 1.00 98.75 93 THR A C 1
ATOM 713 O O . THR A 1 93 ? -7.973 19.738 9.387 1.00 98.75 93 THR A O 1
ATOM 716 N N . GLU A 1 94 ? -8.203 18.235 7.731 1.00 98.62 94 GLU A N 1
ATOM 717 C CA . GLU A 1 94 ? -9.135 18.969 6.882 1.00 98.62 94 GLU A CA 1
ATOM 718 C C . GLU A 1 94 ? -10.140 17.973 6.279 1.00 98.62 94 GLU A C 1
ATOM 720 O O . GLU A 1 94 ? -9.886 16.766 6.262 1.00 98.62 94 GLU A O 1
ATOM 725 N N . GLY A 1 95 ? -11.288 18.456 5.797 1.00 98.56 95 GLY A N 1
ATOM 726 C CA . GLY A 1 95 ? -12.294 17.605 5.148 1.00 98.56 95 GLY A CA 1
ATOM 727 C C . GLY A 1 95 ? -13.205 16.806 6.095 1.00 98.56 95 GLY A C 1
ATOM 728 O O . GLY A 1 95 ? -13.861 15.856 5.662 1.00 98.56 95 GLY A O 1
ATOM 729 N N . PHE A 1 96 ? -13.221 17.134 7.395 1.00 98.75 96 PHE A N 1
ATOM 730 C CA . PHE A 1 96 ? -14.023 16.415 8.396 1.00 98.75 96 PHE A CA 1
ATOM 731 C C . PHE A 1 96 ? -15.527 16.487 8.106 1.00 98.75 96 PHE A C 1
ATOM 733 O O . PHE A 1 96 ? -16.206 15.468 8.183 1.00 98.75 96 PHE A O 1
ATOM 740 N N . GLU A 1 97 ? -16.048 17.660 7.743 1.00 98.44 97 GLU A N 1
ATOM 741 C CA . GLU A 1 97 ? -17.483 17.854 7.497 1.00 98.44 97 GLU A CA 1
ATOM 742 C C . GLU A 1 97 ? -17.964 17.070 6.269 1.00 98.44 97 GLU A C 1
ATOM 744 O O . GLU A 1 97 ? -19.040 16.473 6.278 1.00 98.44 97 GLU A O 1
ATOM 749 N N . GLU A 1 98 ? -17.156 17.024 5.209 1.00 98.62 98 GLU A N 1
ATOM 750 C CA . GLU A 1 98 ? -17.419 16.230 4.010 1.00 98.62 98 GLU A CA 1
ATOM 751 C C . GLU A 1 98 ? -17.422 14.733 4.329 1.00 98.62 98 GLU A C 1
ATOM 753 O O . GLU A 1 98 ? -18.314 14.012 3.886 1.00 98.62 98 GLU A O 1
ATOM 758 N N . TYR A 1 99 ? -16.458 14.270 5.129 1.00 98.62 99 TYR A N 1
ATOM 759 C CA . TYR A 1 99 ? -16.401 12.883 5.584 1.00 98.62 99 TYR A CA 1
ATOM 760 C C . TYR A 1 99 ? -17.588 12.521 6.487 1.00 98.62 99 TYR A C 1
ATOM 762 O O . TYR A 1 99 ? -18.216 11.483 6.280 1.00 98.62 99 TYR A O 1
ATOM 770 N N . SER A 1 100 ? -17.930 13.391 7.441 1.00 98.50 100 SER A N 1
ATOM 771 C CA . SER A 1 100 ? -19.044 13.215 8.380 1.00 98.50 100 SER A CA 1
ATOM 772 C C . SER A 1 100 ? -20.368 12.994 7.643 1.00 98.50 100 SER A C 1
ATOM 774 O O . SER A 1 100 ? -21.064 12.015 7.903 1.00 98.50 100 SER A O 1
ATOM 776 N N . LYS A 1 101 ? -20.654 13.816 6.623 1.00 98.44 101 LYS A N 1
ATOM 777 C CA . LYS A 1 101 ? -21.841 13.666 5.759 1.00 98.44 101 LYS A CA 1
ATOM 778 C C . LYS A 1 101 ? -21.890 12.331 5.024 1.00 98.44 101 LYS A C 1
ATOM 780 O O . LYS A 1 101 ? -22.969 11.790 4.808 1.00 98.44 101 LYS A O 1
ATOM 785 N N . ILE A 1 102 ? -20.738 11.805 4.601 1.00 98.12 102 ILE A N 1
ATOM 786 C CA . ILE A 1 102 ? -20.687 10.500 3.934 1.00 98.12 102 ILE A CA 1
ATOM 787 C C . ILE A 1 102 ? -21.055 9.410 4.933 1.00 98.12 102 ILE A C 1
ATOM 789 O O . ILE A 1 102 ? -21.927 8.598 4.637 1.00 98.12 102 ILE A O 1
ATOM 793 N N . VAL A 1 103 ? -20.407 9.380 6.100 1.00 98.62 103 VAL A N 1
ATOM 794 C CA . VAL A 1 103 ? -20.593 8.285 7.061 1.00 98.62 103 VAL A CA 1
ATOM 795 C C . VAL A 1 103 ? -21.915 8.363 7.822 1.00 98.62 103 VAL A C 1
ATOM 797 O O . VAL A 1 103 ? -22.380 7.334 8.297 1.00 98.62 103 VAL A O 1
ATOM 800 N N . GLU A 1 104 ? -22.580 9.519 7.879 1.00 98.44 104 GLU A N 1
ATOM 801 C CA . GLU A 1 104 ? -23.908 9.682 8.495 1.00 98.44 104 GLU A CA 1
ATOM 802 C C . GLU A 1 104 ? -24.924 8.641 7.986 1.00 98.44 104 GLU A C 1
ATOM 804 O O . GLU A 1 104 ? -25.652 8.052 8.780 1.00 98.44 104 GLU A O 1
ATOM 809 N N . GLY A 1 105 ? -24.921 8.330 6.684 1.00 97.25 105 GLY A N 1
ATOM 810 C CA . GLY A 1 105 ? -25.822 7.328 6.094 1.00 97.25 105 GLY A CA 1
ATOM 811 C C . GLY A 1 105 ? -25.408 5.862 6.298 1.00 97.25 105 GLY A C 1
ATOM 812 O O . GLY A 1 105 ? -26.207 4.953 6.061 1.00 97.25 105 GLY A O 1
ATOM 813 N N . TYR A 1 106 ? -24.174 5.603 6.734 1.00 98.75 106 TYR A N 1
ATOM 814 C CA . TYR A 1 106 ? -23.642 4.254 6.944 1.00 98.75 106 TYR A CA 1
ATOM 815 C C . TYR A 1 106 ? -23.830 3.835 8.402 1.00 98.75 106 TYR A C 1
ATOM 817 O O . TYR A 1 106 ? -22.861 3.577 9.111 1.00 98.75 106 TYR A O 1
ATOM 825 N N . THR A 1 107 ? -25.076 3.779 8.871 1.00 98.88 107 THR A N 1
ATOM 826 C CA . THR A 1 107 ? -25.351 3.219 10.197 1.00 98.88 107 THR A CA 1
ATOM 827 C C . THR A 1 107 ? -24.887 1.754 10.253 1.00 98.88 107 THR A C 1
ATOM 829 O O . THR A 1 107 ? -24.949 1.046 9.244 1.00 98.88 107 THR A O 1
ATOM 832 N N . PRO A 1 108 ? -24.434 1.246 11.412 1.00 98.88 108 PRO A N 1
ATOM 833 C CA . PRO A 1 108 ? -24.112 -0.172 11.579 1.00 98.88 108 PRO A CA 1
ATOM 834 C C . PRO A 1 108 ? -25.222 -1.111 11.092 1.00 98.88 108 PRO A C 1
ATOM 836 O O . PRO A 1 108 ? -24.936 -2.132 10.477 1.00 98.88 108 PRO A O 1
ATOM 839 N N . GLU A 1 109 ? -26.480 -0.730 11.309 1.00 98.81 109 GLU A N 1
ATOM 840 C CA . GLU A 1 109 ? -27.661 -1.479 10.882 1.00 98.81 109 GLU A CA 1
ATOM 841 C C . GLU A 1 109 ? -27.833 -1.483 9.351 1.00 98.81 109 GLU A C 1
ATOM 843 O O . GLU A 1 109 ? -28.258 -2.489 8.786 1.00 98.81 109 GLU A O 1
ATOM 848 N N . SER A 1 110 ? -27.473 -0.400 8.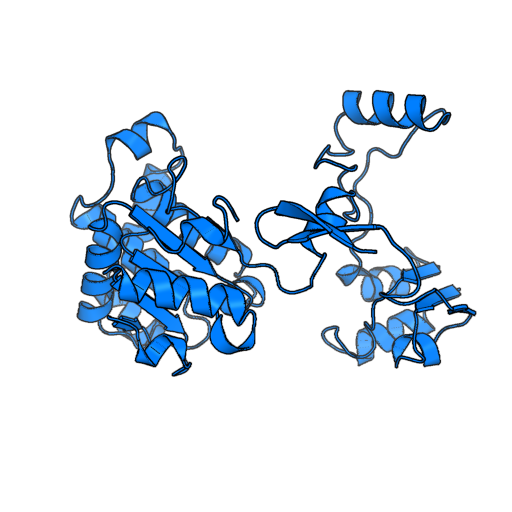646 1.00 98.75 110 SER A N 1
ATOM 849 C CA . SER A 1 110 ? -27.626 -0.327 7.183 1.00 98.75 110 SER A CA 1
ATOM 850 C C . SER A 1 110 ? -26.608 -1.178 6.422 1.00 98.75 110 SER A C 1
ATOM 852 O O . SER A 1 110 ? -26.823 -1.502 5.252 1.00 98.75 110 SER A O 1
ATOM 854 N N . VAL A 1 111 ? -25.511 -1.573 7.076 1.00 98.75 111 VAL A N 1
ATOM 855 C CA . VAL A 1 111 ? -24.421 -2.331 6.449 1.00 98.75 111 VAL A CA 1
ATOM 856 C C . VAL A 1 111 ? -24.357 -3.801 6.872 1.00 98.75 111 VAL A C 1
ATOM 858 O O . VAL A 1 111 ? -23.483 -4.513 6.372 1.00 98.75 111 VAL A O 1
ATOM 861 N N . GLU A 1 112 ? -25.251 -4.290 7.741 1.00 98.75 112 GLU A N 1
ATOM 862 C CA . GLU A 1 112 ? -25.220 -5.685 8.223 1.00 98.75 112 GLU A CA 1
ATOM 863 C C . GLU A 1 112 ? -25.283 -6.693 7.070 1.00 98.75 112 GLU A C 1
ATOM 865 O O . GLU A 1 112 ? -24.493 -7.633 7.010 1.00 98.75 112 GLU A O 1
ATOM 870 N N . GLU A 1 113 ? -26.175 -6.483 6.099 1.00 98.56 113 GLU A N 1
ATOM 871 C CA . GLU A 1 113 ? -26.320 -7.404 4.968 1.00 98.56 113 GLU A CA 1
ATOM 872 C C . GLU A 1 113 ? -25.088 -7.382 4.046 1.00 98.56 113 GLU A C 1
ATOM 874 O O . GLU A 1 113 ? -24.601 -8.439 3.624 1.00 98.56 113 GLU A O 1
ATOM 879 N N . ILE A 1 114 ? -24.557 -6.185 3.769 1.00 98.62 114 ILE A N 1
ATOM 880 C CA . ILE A 1 114 ? -23.400 -5.972 2.887 1.00 98.62 114 ILE A CA 1
ATOM 881 C C . ILE A 1 114 ? -22.140 -6.570 3.510 1.00 98.62 114 ILE A C 1
ATOM 883 O O . ILE A 1 114 ? -21.378 -7.262 2.837 1.00 98.62 114 ILE A O 1
ATOM 887 N N . THR A 1 115 ? -21.919 -6.303 4.796 1.00 98.81 115 THR A N 1
ATOM 888 C CA . THR A 1 115 ? -20.720 -6.736 5.517 1.00 98.81 115 THR A CA 1
ATOM 889 C C . THR A 1 115 ? -20.829 -8.162 6.032 1.00 98.81 115 THR A C 1
ATOM 891 O O . THR A 1 115 ? -19.808 -8.816 6.190 1.00 98.81 115 THR A O 1
ATOM 894 N N . GLY A 1 116 ? -22.036 -8.671 6.282 1.00 98.69 116 GLY A N 1
ATOM 895 C CA . GLY A 1 116 ? -22.243 -9.923 7.010 1.00 98.69 116 GLY A CA 1
ATOM 896 C C . GLY A 1 116 ? -21.818 -9.864 8.482 1.00 98.69 116 GLY A C 1
ATOM 897 O O . GLY A 1 116 ? -21.651 -10.917 9.088 1.00 98.69 116 GLY A O 1
ATOM 898 N N . VAL A 1 117 ? -21.617 -8.665 9.036 1.00 98.81 117 VAL A N 1
ATOM 899 C CA . VAL A 1 117 ? -21.202 -8.415 10.423 1.00 98.81 117 VAL A CA 1
ATOM 900 C C . VAL A 1 117 ? -22.357 -7.737 11.144 1.00 98.81 117 VAL A C 1
ATOM 902 O O . VAL A 1 117 ? -22.982 -6.842 10.578 1.00 98.81 117 VAL A O 1
ATOM 905 N N . SER A 1 118 ? -22.641 -8.138 12.383 1.00 98.88 118 SER A N 1
ATOM 906 C CA . SER A 1 118 ? -23.733 -7.517 13.133 1.00 98.88 118 SER A CA 1
ATOM 907 C C . SER A 1 118 ? -23.429 -6.058 13.488 1.00 98.88 118 SER A C 1
ATOM 909 O O . SER A 1 118 ? -22.288 -5.683 13.775 1.00 98.88 118 SER A O 1
ATOM 911 N N . ALA A 1 119 ? -24.468 -5.233 13.566 1.00 98.88 119 ALA A N 1
ATOM 912 C CA . ALA A 1 119 ? -24.382 -3.841 13.987 1.00 98.88 119 ALA A CA 1
ATOM 913 C C . ALA A 1 119 ? -23.714 -3.716 15.367 1.00 98.88 119 ALA A C 1
ATOM 915 O O . ALA A 1 119 ? -22.929 -2.798 15.618 1.00 98.88 119 ALA A O 1
ATOM 916 N N . GLN A 1 120 ? -23.973 -4.682 16.256 1.00 98.81 120 GLN A N 1
ATOM 917 C CA . GLN A 1 120 ? -23.361 -4.748 17.579 1.00 98.81 120 GLN A CA 1
ATOM 918 C C . GLN A 1 120 ? -21.841 -4.946 17.510 1.00 98.81 120 GLN A C 1
ATOM 920 O O . GLN A 1 120 ? -21.112 -4.245 18.215 1.00 98.81 120 GLN A O 1
ATOM 925 N N . GLU A 1 121 ? -21.354 -5.858 16.667 1.00 98.88 121 GLU A N 1
ATOM 926 C CA . GLU A 1 121 ? -19.917 -6.082 16.475 1.00 98.88 121 GLU A CA 1
ATOM 927 C C . GLU A 1 121 ? -19.236 -4.855 15.866 1.00 98.88 121 GLU A C 1
ATOM 929 O O . GLU A 1 121 ? -18.170 -4.457 16.336 1.00 98.88 121 GLU A O 1
ATOM 934 N N . ILE A 1 122 ? -19.869 -4.203 14.885 1.00 98.94 122 ILE A N 1
ATOM 935 C CA . ILE A 1 122 ? -19.360 -2.959 14.285 1.00 98.94 122 ILE A CA 1
ATOM 936 C C . ILE A 1 122 ? -19.219 -1.875 15.358 1.00 98.94 122 ILE A C 1
ATOM 938 O O . ILE A 1 122 ? -18.146 -1.283 15.504 1.00 98.94 122 ILE A O 1
ATOM 942 N N . ARG A 1 123 ? -20.271 -1.651 16.160 1.00 98.94 123 ARG A N 1
ATOM 943 C CA . ARG A 1 123 ? -20.250 -0.678 17.263 1.00 98.94 123 ARG A CA 1
ATOM 944 C C . ARG A 1 123 ? -19.166 -1.017 18.283 1.00 98.94 123 ARG A C 1
ATOM 946 O O . ARG A 1 123 ? -18.412 -0.139 18.695 1.00 98.94 123 ARG A O 1
ATOM 953 N N . GLN A 1 124 ? -19.050 -2.284 18.680 1.00 98.94 124 GLN A N 1
ATOM 954 C CA . GLN A 1 124 ? -18.051 -2.718 19.655 1.00 98.94 124 GLN A CA 1
ATOM 955 C C . GLN A 1 124 ? -16.618 -2.544 19.130 1.00 98.94 124 GLN A C 1
ATOM 957 O O . GLN A 1 124 ? -15.774 -2.042 19.872 1.00 98.94 124 GLN A O 1
ATOM 962 N N . ALA A 1 125 ? -16.345 -2.888 17.869 1.00 98.94 125 ALA A N 1
ATOM 963 C CA . ALA A 1 125 ? -15.031 -2.709 17.255 1.00 98.94 125 ALA A CA 1
ATOM 964 C C . ALA A 1 125 ? -14.662 -1.224 17.123 1.00 98.94 125 ALA A C 1
ATOM 966 O O . ALA A 1 125 ? -13.550 -0.833 17.481 1.00 98.94 125 ALA A O 1
ATOM 967 N N . ALA A 1 126 ? -15.603 -0.386 16.677 1.00 98.94 126 ALA A N 1
ATOM 968 C CA . ALA A 1 126 ? -15.415 1.058 16.552 1.00 98.94 126 ALA A CA 1
ATOM 969 C C . ALA A 1 126 ? -15.112 1.714 17.909 1.00 98.94 126 ALA A C 1
ATOM 971 O O . ALA A 1 126 ? -14.118 2.430 18.048 1.00 98.94 126 ALA A O 1
ATOM 972 N N . ARG A 1 127 ? -15.907 1.393 18.940 1.00 98.94 127 ARG A N 1
ATOM 973 C CA . ARG A 1 127 ? -15.687 1.850 20.321 1.00 98.94 127 ARG A CA 1
ATOM 974 C C . ARG A 1 127 ? -14.353 1.364 20.873 1.00 98.94 127 ARG A C 1
ATOM 976 O O . ARG A 1 127 ? -13.639 2.136 21.509 1.00 98.94 127 ARG A O 1
ATOM 983 N N . MET A 1 128 ? -14.005 0.096 20.643 1.00 98.94 128 MET A N 1
ATOM 984 C CA . MET A 1 128 ? -12.750 -0.485 21.118 1.00 98.94 128 MET A CA 1
ATOM 985 C C . MET A 1 128 ? -11.539 0.212 20.489 1.00 98.94 128 MET A C 1
ATOM 987 O O . MET A 1 128 ? -10.610 0.550 21.220 1.00 98.94 128 MET A O 1
ATOM 991 N N . TYR A 1 129 ? -11.577 0.465 19.178 1.00 98.94 129 TYR A N 1
ATOM 992 C CA . TYR A 1 129 ? -10.542 1.206 18.460 1.00 98.94 129 TYR A CA 1
ATOM 993 C C . TYR A 1 129 ? -10.412 2.648 18.971 1.00 98.94 129 TYR A C 1
ATOM 995 O O . TYR A 1 129 ? -9.321 3.062 19.355 1.00 98.94 129 TYR A O 1
ATOM 1003 N N . ALA A 1 130 ? -11.519 3.394 19.050 1.00 98.88 130 ALA A N 1
ATOM 1004 C CA . ALA A 1 130 ? -11.501 4.800 19.459 1.00 98.88 130 ALA A CA 1
ATOM 1005 C C . ALA A 1 130 ? -11.158 5.019 20.943 1.00 98.88 130 ALA A C 1
ATOM 1007 O O . ALA A 1 130 ? -10.631 6.066 21.301 1.00 98.88 130 ALA A O 1
ATOM 1008 N N . SER A 1 131 ? -11.418 4.035 21.811 1.00 98.56 131 SER A N 1
ATOM 1009 C CA . SER A 1 131 ? -11.118 4.140 23.249 1.00 98.56 131 SER A CA 1
ATOM 1010 C C . SER A 1 131 ? -9.668 3.792 23.609 1.00 98.56 131 SER A C 1
ATOM 1012 O O . SER A 1 131 ? -9.260 3.989 24.755 1.00 98.56 131 SER A O 1
ATOM 1014 N N . ALA A 1 132 ? -8.895 3.210 22.688 1.00 98.56 132 ALA A N 1
ATOM 1015 C CA . ALA A 1 132 ? -7.496 2.881 22.938 1.00 98.56 132 ALA A CA 1
ATOM 1016 C C . ALA A 1 132 ? -6.656 4.166 23.013 1.00 98.56 132 ALA A C 1
ATOM 1018 O O . ALA A 1 132 ? -6.768 5.034 22.148 1.00 98.56 132 ALA A O 1
ATOM 1019 N N . LYS A 1 133 ? -5.786 4.294 24.028 1.00 98.31 133 LYS A N 1
ATOM 1020 C CA . LYS A 1 133 ? -4.927 5.488 24.167 1.00 98.31 133 LYS A CA 1
ATOM 1021 C C . LYS A 1 133 ? -3.977 5.615 22.973 1.00 98.31 133 LYS A C 1
ATOM 1023 O O . LYS A 1 133 ? -3.729 6.724 22.490 1.00 98.31 133 LYS A O 1
ATOM 1028 N N . SER A 1 134 ? -3.483 4.481 22.484 1.00 98.62 134 SER A N 1
ATOM 1029 C CA . SER A 1 134 ? -2.765 4.357 21.227 1.00 98.62 134 SER A CA 1
ATOM 1030 C C . SER A 1 134 ? -3.222 3.120 20.459 1.00 98.62 134 SER A C 1
ATOM 1032 O O . SER A 1 134 ? -3.197 2.017 21.001 1.00 98.62 134 SER A O 1
ATOM 1034 N N . ALA A 1 135 ? -3.622 3.297 19.199 1.00 98.88 135 ALA A N 1
ATOM 1035 C CA . ALA A 1 135 ? -3.974 2.199 18.304 1.00 98.88 135 ALA A CA 1
ATOM 1036 C C . ALA A 1 135 ? -3.169 2.262 17.003 1.00 98.88 135 ALA A C 1
ATOM 1038 O O . ALA A 1 135 ? -3.085 3.311 16.360 1.00 98.88 135 ALA A O 1
ATOM 1039 N N . ALA A 1 136 ? -2.610 1.124 16.598 1.00 98.94 136 ALA A N 1
ATOM 1040 C CA . ALA A 1 136 ? -1.868 0.971 15.354 1.00 98.94 136 ALA A CA 1
ATOM 1041 C C . ALA A 1 136 ? -2.683 0.157 14.343 1.00 98.94 136 ALA A C 1
ATOM 1043 O O . ALA A 1 136 ? -3.020 -1.002 14.589 1.00 98.94 136 ALA A O 1
ATOM 1044 N N . ILE A 1 137 ? -2.974 0.749 13.184 1.00 98.94 137 ILE A N 1
ATOM 1045 C CA . ILE A 1 137 ? -3.586 0.041 12.056 1.00 98.94 137 ILE A CA 1
ATOM 1046 C C . ILE A 1 137 ? -2.480 -0.650 11.264 1.00 98.94 137 ILE A C 1
ATOM 1048 O O . ILE A 1 137 ? -1.573 0.026 10.776 1.00 98.94 137 ILE A O 1
ATOM 1052 N N . LEU A 1 138 ? -2.578 -1.968 11.090 1.00 98.94 138 LEU A N 1
ATOM 1053 C CA . LEU A 1 138 ? -1.718 -2.761 10.209 1.00 98.94 138 LEU A CA 1
ATOM 1054 C C . LEU A 1 138 ? -2.553 -3.302 9.044 1.00 98.94 138 LEU A C 1
ATOM 1056 O O . LEU A 1 138 ? -3.546 -3.993 9.277 1.00 98.94 138 LEU A O 1
ATOM 1060 N N . TRP A 1 139 ? -2.153 -3.036 7.799 1.00 98.81 139 TRP A N 1
ATOM 1061 C CA . TRP A 1 139 ? -2.846 -3.589 6.628 1.00 98.81 139 TRP A CA 1
ATOM 1062 C C . TRP A 1 139 ? -1.896 -4.083 5.537 1.00 98.81 139 TRP A C 1
ATOM 1064 O O . TRP A 1 139 ? -0.709 -3.749 5.514 1.00 98.81 139 TRP A O 1
ATOM 1074 N N . GLY A 1 140 ? -2.452 -4.868 4.612 1.00 97.69 140 GLY A N 1
ATOM 1075 C CA . GLY A 1 140 ? -1.742 -5.467 3.488 1.00 97.69 140 GLY A CA 1
ATOM 1076 C C . GLY A 1 140 ? -2.635 -5.619 2.256 1.00 97.69 140 GLY A C 1
ATOM 1077 O O . GLY A 1 140 ? -3.464 -4.759 1.954 1.00 97.69 140 GLY A O 1
ATOM 1078 N N . MET A 1 141 ? -2.460 -6.723 1.530 1.00 96.12 141 MET A N 1
ATOM 1079 C CA . MET A 1 141 ? -3.063 -6.908 0.204 1.00 96.12 141 MET A CA 1
ATOM 1080 C C . MET A 1 141 ? -4.580 -7.133 0.220 1.00 96.12 141 MET A C 1
ATOM 1082 O O . MET A 1 141 ? -5.238 -6.829 -0.770 1.00 96.12 141 MET A O 1
ATOM 1086 N N . GLY A 1 142 ? -5.164 -7.554 1.351 1.00 94.81 142 GLY A N 1
ATOM 1087 C CA . GLY A 1 142 ? -6.622 -7.618 1.527 1.00 94.81 142 GLY A CA 1
ATOM 1088 C C . GLY A 1 142 ? -7.313 -6.248 1.466 1.00 94.81 142 GLY A C 1
ATOM 1089 O O . GLY A 1 142 ? -8.538 -6.175 1.460 1.00 94.81 142 GLY A O 1
ATOM 1090 N N . VAL A 1 143 ? -6.525 -5.172 1.392 1.00 97.88 143 VAL A N 1
ATOM 1091 C CA . VAL A 1 143 ? -6.969 -3.810 1.097 1.00 97.88 143 VAL A CA 1
ATOM 1092 C C . VAL A 1 143 ? -6.652 -3.437 -0.351 1.00 97.88 143 VAL A C 1
ATOM 1094 O O . VAL A 1 143 ? -7.551 -3.104 -1.117 1.00 97.88 143 VAL A O 1
ATOM 1097 N N . THR A 1 144 ? -5.376 -3.476 -0.739 1.00 96.88 144 THR A N 1
ATOM 1098 C CA . THR A 1 144 ? -4.894 -2.811 -1.962 1.00 96.88 144 THR A CA 1
ATOM 1099 C C . THR A 1 144 ? -5.201 -3.556 -3.260 1.00 96.88 144 THR A C 1
ATOM 1101 O O . THR A 1 144 ? -5.244 -2.916 -4.304 1.00 96.88 144 THR A O 1
ATOM 1104 N N . GLN A 1 145 ? -5.443 -4.872 -3.219 1.00 97.38 145 GLN A N 1
ATOM 1105 C CA . GLN A 1 145 ? -5.792 -5.689 -4.396 1.00 97.38 145 GLN A CA 1
ATOM 1106 C C . GLN A 1 145 ? -7.304 -5.795 -4.645 1.00 97.38 145 GLN A C 1
ATOM 1108 O O . GLN A 1 145 ? -7.774 -6.684 -5.351 1.00 97.38 145 GLN A O 1
ATOM 1113 N N . PHE A 1 146 ? -8.073 -4.860 -4.094 1.00 96.62 146 PHE A N 1
ATOM 1114 C CA . PHE A 1 146 ? -9.451 -4.610 -4.493 1.00 96.62 146 PHE A CA 1
ATOM 1115 C C . PHE A 1 146 ? -9.517 -3.333 -5.326 1.00 96.62 146 PHE A C 1
ATOM 1117 O O . PHE A 1 146 ? -8.731 -2.412 -5.118 1.00 96.62 146 PHE A O 1
ATOM 1124 N N . TYR A 1 147 ? -10.486 -3.251 -6.240 1.00 94.69 147 TYR A N 1
ATOM 1125 C CA . TYR A 1 147 ? -10.661 -2.076 -7.101 1.00 94.69 147 TYR A CA 1
ATOM 1126 C C . TYR A 1 147 ? -10.788 -0.768 -6.289 1.00 94.69 147 TYR A C 1
ATOM 1128 O O . TYR A 1 147 ? -10.156 0.220 -6.645 1.00 94.69 147 TYR A O 1
ATOM 1136 N N . GLN A 1 148 ? -11.507 -0.781 -5.155 1.00 96.75 148 GLN A N 1
ATOM 1137 C CA . GLN A 1 148 ? -11.607 0.362 -4.227 1.00 96.75 148 GLN A CA 1
ATOM 1138 C C . GLN A 1 148 ? -10.456 0.421 -3.202 1.00 96.75 148 GLN A C 1
ATOM 1140 O O . GLN A 1 148 ? -10.631 0.873 -2.065 1.00 96.75 148 GLN A O 1
ATOM 1145 N N . GLY A 1 149 ? -9.287 -0.132 -3.532 1.00 97.00 149 GLY A N 1
ATOM 1146 C CA . GLY A 1 149 ? -8.178 -0.287 -2.593 1.00 97.00 149 GLY A CA 1
ATOM 1147 C C . GLY A 1 149 ? -7.603 1.052 -2.137 1.00 97.00 149 GLY A C 1
ATOM 1148 O O . GLY A 1 149 ?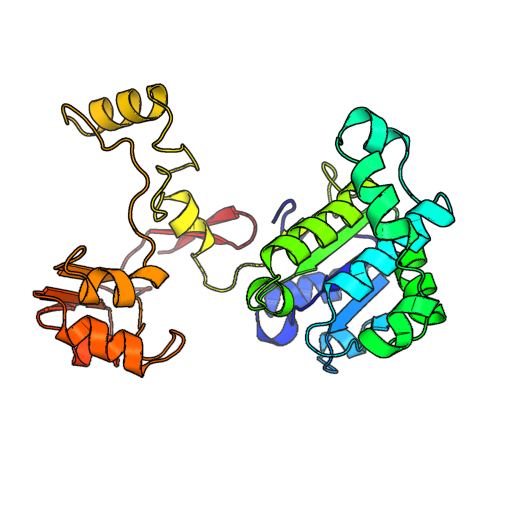 -7.294 1.217 -0.957 1.00 97.00 149 GLY A O 1
ATOM 1149 N N . VAL A 1 150 ? -7.525 2.037 -3.038 1.00 97.88 150 VAL A N 1
ATOM 1150 C CA . VAL A 1 150 ? -7.054 3.393 -2.711 1.00 97.88 150 VAL A CA 1
ATOM 1151 C C . VAL A 1 150 ? -8.022 4.074 -1.745 1.00 97.88 150 VAL A C 1
ATOM 1153 O O . VAL A 1 150 ? -7.600 4.621 -0.726 1.00 97.88 150 VAL A O 1
ATOM 1156 N N . GLU A 1 151 ? -9.322 3.991 -2.011 1.00 98.56 151 GLU A N 1
ATOM 1157 C CA . GLU A 1 151 ? -10.372 4.537 -1.152 1.00 98.56 151 GLU A CA 1
ATOM 1158 C C . GLU A 1 151 ? -10.367 3.848 0.213 1.00 98.56 151 GLU A C 1
ATOM 1160 O O . GLU A 1 151 ? -10.512 4.512 1.237 1.00 98.56 151 GLU A O 1
ATOM 1165 N N . THR A 1 152 ? -10.132 2.534 0.250 1.00 98.81 152 THR A N 1
ATOM 1166 C CA . THR A 1 152 ? -10.074 1.764 1.500 1.00 98.81 152 THR A CA 1
ATOM 1167 C C . THR A 1 152 ? -8.873 2.180 2.347 1.00 98.81 152 THR A C 1
ATOM 1169 O O . THR A 1 152 ? -9.016 2.385 3.551 1.00 98.81 152 THR A O 1
ATOM 1172 N N . VAL A 1 153 ? -7.704 2.399 1.729 1.00 98.81 153 VAL A N 1
ATOM 1173 C CA . VAL A 1 153 ? -6.529 2.963 2.417 1.00 98.81 153 VAL A CA 1
ATOM 1174 C C . VAL A 1 153 ? -6.835 4.349 2.984 1.00 98.81 153 VAL A C 1
ATOM 1176 O O . VAL A 1 153 ? -6.495 4.632 4.136 1.00 98.81 153 VAL A O 1
ATOM 1179 N N . ARG A 1 154 ? -7.486 5.220 2.202 1.00 98.75 154 ARG A N 1
ATOM 1180 C CA . ARG A 1 154 ? -7.877 6.555 2.676 1.00 98.75 154 ARG A CA 1
ATOM 1181 C C . ARG A 1 154 ? -8.877 6.472 3.826 1.00 98.75 154 ARG A C 1
ATOM 1183 O O . ARG A 1 154 ? -8.675 7.166 4.809 1.00 98.75 154 ARG A O 1
ATOM 1190 N N . SER A 1 155 ? -9.870 5.589 3.750 1.00 98.88 155 SER A N 1
ATOM 1191 C CA . SER A 1 155 ? -10.884 5.400 4.795 1.00 98.88 155 SER A CA 1
ATOM 1192 C C . SER A 1 155 ? -10.283 4.846 6.100 1.00 98.88 155 S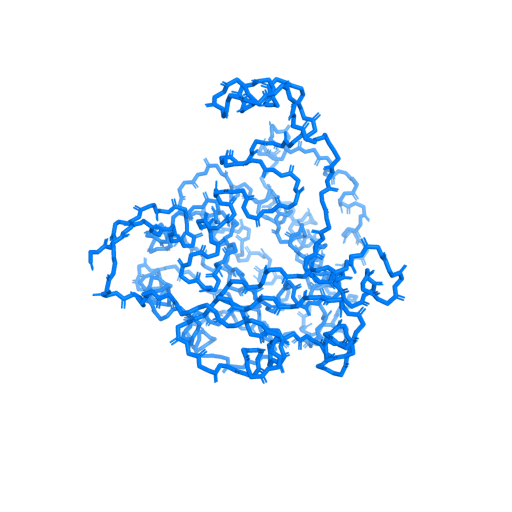ER A C 1
ATOM 1194 O O . SER A 1 155 ? -10.526 5.399 7.171 1.00 98.88 155 SER A O 1
ATOM 1196 N N . LEU A 1 156 ? -9.376 3.860 6.030 1.00 98.88 156 LEU A N 1
ATOM 1197 C CA . LEU A 1 156 ? -8.580 3.417 7.190 1.00 98.88 156 LEU A CA 1
ATOM 1198 C C . LEU A 1 156 ? -7.780 4.572 7.804 1.00 98.88 156 LEU A C 1
ATOM 1200 O O . LEU A 1 156 ? -7.744 4.749 9.021 1.00 98.88 156 LEU A O 1
ATOM 1204 N N . THR A 1 157 ? -7.148 5.378 6.951 1.00 98.94 157 THR A N 1
ATOM 1205 C CA . THR A 1 157 ? -6.372 6.541 7.389 1.00 98.94 157 THR A CA 1
ATOM 1206 C C . THR A 1 157 ? -7.269 7.599 8.035 1.00 98.94 157 THR A C 1
ATOM 1208 O O . THR A 1 157 ? -6.878 8.183 9.044 1.00 98.94 157 THR A O 1
ATOM 1211 N N . SER A 1 158 ? -8.489 7.795 7.528 1.00 98.94 158 SER A N 1
ATOM 1212 C CA . SER A 1 158 ? -9.494 8.674 8.127 1.00 98.94 158 SER A CA 1
ATOM 1213 C C . SER A 1 158 ? -9.872 8.230 9.539 1.00 98.94 158 SER A C 1
ATOM 1215 O O . SER A 1 158 ? -9.975 9.089 10.406 1.00 98.94 158 SER A O 1
ATOM 1217 N N . LEU A 1 159 ? -9.989 6.927 9.828 1.00 98.94 159 LEU A N 1
ATOM 1218 C CA . LEU A 1 159 ? -10.216 6.450 11.204 1.00 98.94 159 LEU A CA 1
ATOM 1219 C C . LEU A 1 159 ? -9.048 6.795 12.143 1.00 98.94 159 LEU A C 1
ATOM 1221 O O . LEU A 1 159 ? -9.273 7.229 13.275 1.00 98.94 159 LEU A O 1
ATOM 1225 N N . ALA A 1 160 ? -7.803 6.654 11.678 1.00 98.88 160 ALA A N 1
ATOM 1226 C CA . ALA A 1 160 ? -6.624 7.037 12.458 1.00 98.88 160 ALA A CA 1
ATOM 1227 C C . ALA A 1 160 ? -6.531 8.555 12.683 1.00 98.88 160 ALA A C 1
ATOM 1229 O O . ALA A 1 160 ? -6.160 8.991 13.772 1.00 98.88 160 ALA A O 1
ATOM 1230 N N . MET A 1 161 ? -6.908 9.362 11.685 1.00 98.94 161 MET A N 1
ATOM 1231 C CA . MET A 1 161 ? -7.030 10.818 11.822 1.00 98.94 161 MET A CA 1
ATOM 1232 C C . MET A 1 161 ? -8.128 11.195 12.820 1.00 98.94 161 MET A C 1
ATOM 1234 O O . MET A 1 161 ? -7.893 12.001 13.714 1.00 98.94 161 MET A O 1
ATOM 1238 N N . LEU A 1 162 ? -9.302 10.571 12.705 1.00 98.81 162 LEU A N 1
ATOM 1239 C CA . LEU A 1 162 ? -10.463 10.818 13.557 1.00 98.81 162 LEU A CA 1
ATOM 1240 C C . LEU A 1 162 ? -10.151 10.526 15.034 1.00 98.81 162 LEU A C 1
ATOM 1242 O O . LEU A 1 162 ? -10.611 11.226 15.926 1.00 98.81 162 LEU A O 1
ATOM 1246 N N . THR A 1 163 ? -9.322 9.520 15.300 1.00 98.88 163 THR A N 1
ATOM 1247 C CA . THR A 1 163 ? -8.977 9.075 16.661 1.00 98.88 163 THR A CA 1
ATOM 1248 C C . THR A 1 163 ? -7.648 9.631 17.187 1.00 98.88 163 THR A C 1
ATOM 1250 O O . THR A 1 163 ? -7.182 9.201 18.240 1.00 98.88 163 THR A O 1
ATOM 1253 N N . GLY A 1 164 ? -6.997 10.557 16.469 1.00 98.69 164 GLY A N 1
ATOM 1254 C CA . GLY A 1 164 ? -5.707 11.118 16.894 1.00 98.69 164 GLY A CA 1
ATOM 1255 C C . GLY A 1 164 ? -4.593 10.067 17.020 1.00 98.69 164 GLY A C 1
ATOM 1256 O O . GLY A 1 164 ? -3.661 10.201 17.819 1.00 98.69 164 GLY A O 1
ATOM 1257 N N . ASN A 1 165 ? -4.678 8.981 16.249 1.00 98.88 165 ASN A N 1
ATOM 1258 C CA . ASN A 1 165 ? -3.711 7.885 16.233 1.00 98.88 165 ASN A CA 1
ATOM 1259 C C . ASN A 1 165 ? -2.596 8.110 15.198 1.00 98.88 165 ASN A C 1
ATOM 1261 O O . ASN A 1 165 ? -2.158 7.181 14.527 1.00 98.88 165 ASN A O 1
ATOM 1265 N N . LEU A 1 166 ? -2.119 9.353 15.071 1.00 98.88 166 LEU A N 1
ATOM 1266 C CA . LEU A 1 166 ? -1.052 9.771 14.157 1.00 98.88 166 LEU A CA 1
ATOM 1267 C C . LEU A 1 166 ? -0.131 10.795 14.834 1.00 98.88 166 LEU A C 1
ATOM 1269 O O . LEU A 1 166 ? -0.568 11.577 15.674 1.00 98.88 166 LEU A O 1
ATOM 1273 N N . GLY A 1 167 ? 1.149 10.811 14.450 1.00 98.38 167 GLY A N 1
ATOM 1274 C CA . GLY A 1 167 ? 2.133 11.760 14.994 1.00 98.38 167 GLY A CA 1
ATOM 1275 C C . GLY A 1 167 ? 2.588 11.462 16.429 1.00 98.38 167 GLY A C 1
ATOM 1276 O O . GLY A 1 167 ? 3.178 12.328 17.070 1.00 98.38 167 GLY A O 1
ATOM 1277 N N . LYS A 1 168 ? 2.322 10.249 16.927 1.00 98.31 168 LYS A N 1
ATOM 1278 C CA . LYS A 1 168 ? 2.726 9.751 18.248 1.00 98.31 168 LYS A CA 1
ATOM 1279 C C . LYS A 1 168 ? 3.289 8.324 18.127 1.00 98.31 168 LYS A C 1
ATOM 1281 O O . LYS A 1 168 ? 2.961 7.648 17.145 1.00 98.31 168 LYS A O 1
ATOM 1286 N N . PRO A 1 169 ? 4.133 7.870 19.071 1.00 98.69 169 PRO A N 1
ATOM 1287 C CA . PRO A 1 169 ? 4.684 6.520 19.033 1.00 98.69 169 PRO A CA 1
ATOM 1288 C C . PRO A 1 169 ? 3.608 5.449 19.259 1.00 98.69 169 PRO A C 1
ATOM 1290 O O . PRO A 1 169 ? 2.576 5.720 19.874 1.00 98.69 169 PRO A O 1
ATOM 1293 N N . SER A 1 170 ? 3.870 4.229 18.786 1.00 98.62 170 SER A N 1
ATOM 1294 C CA . SER A 1 170 ? 3.034 3.037 19.018 1.00 98.62 170 SER A CA 1
ATOM 1295 C C . SER A 1 170 ? 1.588 3.183 18.522 1.00 98.62 170 SER A C 1
ATOM 1297 O O . SER A 1 170 ? 0.650 2.651 19.123 1.00 98.62 170 SER A O 1
ATOM 1299 N N . ALA A 1 171 ? 1.394 3.939 17.442 1.00 98.75 171 ALA A N 1
ATOM 1300 C CA . ALA A 1 171 ? 0.105 4.220 16.815 1.00 98.75 171 ALA A CA 1
ATOM 1301 C C . ALA A 1 171 ? 0.195 4.009 15.292 1.00 98.75 171 ALA A C 1
ATOM 1303 O O . ALA A 1 171 ? 1.007 3.228 14.786 1.00 98.75 171 ALA A O 1
ATOM 1304 N N . GLY A 1 172 ? -0.615 4.748 14.543 1.00 98.62 172 GLY A N 1
ATOM 1305 C CA . GLY A 1 172 ? -0.324 5.035 13.155 1.00 98.62 172 GLY A CA 1
ATOM 1306 C C . GLY A 1 172 ? -1.020 4.153 12.139 1.00 98.62 172 GLY A C 1
ATOM 1307 O O . GLY A 1 172 ? -1.843 3.290 12.444 1.00 98.62 172 GLY A O 1
ATOM 1308 N N . VAL A 1 173 ? -0.652 4.415 10.891 1.00 98.81 173 VAL A N 1
ATOM 1309 C CA . VAL A 1 173 ? -1.170 3.792 9.680 1.00 98.81 173 VAL A CA 1
ATOM 1310 C C . VAL A 1 173 ? -0.035 3.051 8.990 1.00 98.81 173 VAL A C 1
ATOM 1312 O O . VAL A 1 173 ? 0.931 3.636 8.487 1.00 98.81 173 VAL A O 1
ATOM 1315 N N . ASN A 1 174 ? -0.110 1.726 9.015 1.00 98.81 174 ASN A N 1
ATOM 1316 C CA . ASN A 1 174 ? 1.039 0.886 8.737 1.00 98.81 174 ASN A CA 1
ATOM 1317 C C . ASN A 1 174 ? 0.734 -0.116 7.612 1.00 98.81 174 ASN A C 1
ATOM 1319 O O . ASN A 1 174 ? 0.391 -1.266 7.888 1.00 98.81 174 ASN A O 1
ATOM 1323 N N . PRO A 1 175 ? 0.895 0.289 6.334 1.00 98.56 175 PRO A N 1
ATOM 1324 C CA . PRO A 1 175 ? 0.969 -0.667 5.235 1.00 98.56 175 PRO A CA 1
ATOM 1325 C C . PRO A 1 175 ? 2.250 -1.489 5.392 1.00 98.56 175 PRO A C 1
ATOM 1327 O O . PRO A 1 175 ? 3.346 -0.950 5.193 1.00 98.56 175 PRO A O 1
ATOM 1330 N N . VAL A 1 176 ? 2.126 -2.765 5.757 1.00 98.25 176 VAL A N 1
ATOM 1331 C CA . VAL A 1 176 ? 3.280 -3.658 5.913 1.00 98.25 176 VAL A CA 1
ATOM 1332 C C . VAL A 1 176 ? 3.626 -4.233 4.544 1.00 98.25 176 VAL A C 1
ATOM 1334 O O . VAL A 1 176 ? 2.934 -5.101 4.011 1.00 98.25 176 VAL A O 1
ATOM 1337 N N . ARG A 1 177 ? 4.667 -3.673 3.921 1.00 96.19 177 ARG A N 1
ATOM 1338 C CA . ARG A 1 177 ? 5.048 -4.009 2.544 1.00 96.19 177 ARG A CA 1
ATOM 1339 C C . ARG A 1 177 ? 5.627 -5.424 2.443 1.00 96.19 177 ARG A C 1
ATOM 1341 O O . ARG A 1 177 ? 6.309 -5.875 3.354 1.00 96.19 177 ARG A O 1
ATOM 1348 N N . GLY A 1 178 ? 5.344 -6.111 1.333 1.00 96.81 178 GLY A N 1
ATOM 1349 C CA . GLY A 1 178 ? 5.634 -7.539 1.150 1.00 96.81 178 GLY A CA 1
ATOM 1350 C C . GLY A 1 178 ? 7.109 -7.872 0.915 1.00 96.81 178 GLY A C 1
ATOM 1351 O O . GLY A 1 178 ? 7.750 -8.467 1.772 1.00 96.81 178 GLY A O 1
ATOM 1352 N N . GLN A 1 179 ? 7.636 -7.525 -0.262 1.00 98.31 179 GLN A N 1
ATOM 1353 C CA . GLN A 1 179 ? 9.001 -7.889 -0.661 1.00 98.31 179 GLN A CA 1
ATOM 1354 C C . GLN A 1 179 ? 10.061 -7.169 0.184 1.00 98.31 179 GLN A C 1
ATOM 1356 O O . GLN A 1 179 ? 9.853 -6.039 0.624 1.00 98.31 179 GLN A O 1
ATOM 1361 N N . ASN A 1 180 ? 11.226 -7.804 0.343 1.00 98.12 180 ASN A N 1
ATOM 1362 C CA . ASN A 1 180 ? 12.312 -7.330 1.209 1.00 98.12 180 ASN A CA 1
ATOM 1363 C C . ASN A 1 180 ? 12.747 -5.878 0.936 1.00 98.12 180 ASN A C 1
ATOM 1365 O O . ASN A 1 180 ? 13.088 -5.177 1.881 1.00 98.12 180 ASN A O 1
ATOM 1369 N N . ASN A 1 181 ? 12.693 -5.424 -0.323 1.00 98.62 181 ASN A N 1
ATOM 1370 C CA . ASN A 1 181 ? 13.182 -4.107 -0.717 1.00 98.62 181 ASN A CA 1
ATOM 1371 C C . ASN A 1 181 ? 12.208 -3.309 -1.593 1.00 98.62 181 ASN A C 1
ATOM 1373 O O . ASN A 1 181 ? 12.614 -2.343 -2.231 1.00 98.62 181 ASN A O 1
ATOM 1377 N N . VAL A 1 182 ? 10.910 -3.640 -1.613 1.00 98.62 182 VAL A N 1
ATOM 1378 C CA . VAL A 1 182 ? 9.925 -2.785 -2.313 1.00 98.62 182 VAL A CA 1
ATOM 1379 C C . VAL A 1 182 ? 9.865 -1.383 -1.689 1.00 98.62 182 VAL A C 1
ATOM 1381 O O . VAL A 1 182 ? 9.546 -0.406 -2.358 1.00 98.62 182 VAL A O 1
ATOM 1384 N N . GLN A 1 183 ? 10.197 -1.248 -0.399 1.00 98.75 183 GLN A N 1
ATOM 1385 C CA . GLN A 1 183 ? 10.395 0.061 0.221 1.00 98.75 183 GLN A CA 1
ATOM 1386 C C . GLN A 1 183 ? 11.609 0.780 -0.375 1.00 98.75 183 GLN A C 1
ATOM 1388 O O . GLN A 1 183 ? 11.453 1.904 -0.845 1.00 98.75 183 GLN A O 1
ATOM 1393 N N . GLY A 1 184 ? 12.767 0.120 -0.441 1.00 98.69 184 GLY A N 1
ATOM 1394 C CA . GLY A 1 184 ? 13.997 0.727 -0.948 1.00 98.69 184 GLY A CA 1
ATOM 1395 C C . GLY A 1 184 ? 13.955 1.028 -2.441 1.00 98.69 184 GLY A C 1
ATOM 1396 O O . GLY A 1 184 ? 14.423 2.082 -2.849 1.00 98.69 184 GLY A O 1
ATOM 1397 N N . ALA A 1 185 ? 13.319 0.187 -3.257 1.00 98.75 185 ALA A N 1
ATOM 1398 C CA . ALA A 1 185 ? 13.096 0.474 -4.674 1.00 98.75 185 ALA A CA 1
ATOM 1399 C C . ALA A 1 185 ? 12.322 1.793 -4.856 1.00 98.75 185 ALA A C 1
ATOM 1401 O O . ALA A 1 185 ? 12.750 2.668 -5.610 1.00 98.75 185 ALA A O 1
ATOM 1402 N N . CYS A 1 186 ? 11.240 1.994 -4.093 1.00 98.62 186 CYS A N 1
ATOM 1403 C CA . CYS A 1 186 ? 10.536 3.277 -4.071 1.00 98.62 186 CYS A CA 1
ATOM 1404 C C . CYS A 1 186 ? 11.424 4.418 -3.554 1.00 98.62 186 CYS A C 1
ATOM 1406 O O . CYS A 1 186 ? 11.416 5.501 -4.137 1.00 98.62 186 CYS A O 1
ATOM 1408 N N . ASP A 1 187 ? 12.200 4.185 -2.489 1.00 98.69 187 ASP A N 1
ATOM 1409 C CA . ASP A 1 187 ? 13.123 5.184 -1.938 1.00 98.69 187 ASP A CA 1
ATOM 1410 C C . ASP A 1 187 ? 14.169 5.618 -2.977 1.00 98.69 187 ASP A C 1
ATOM 1412 O O . ASP A 1 187 ? 14.568 6.780 -2.985 1.00 98.69 187 ASP A O 1
ATOM 1416 N N . MET A 1 188 ? 14.590 4.716 -3.868 1.00 98.81 188 MET A N 1
ATOM 1417 C CA . MET A 1 188 ? 15.556 4.957 -4.946 1.00 98.81 188 MET A CA 1
ATOM 1418 C C . MET A 1 188 ? 14.921 5.500 -6.236 1.00 98.81 188 MET A C 1
ATOM 1420 O O . MET A 1 188 ? 15.605 5.629 -7.246 1.00 98.81 188 MET A O 1
ATOM 1424 N N . GLY A 1 189 ? 13.633 5.853 -6.225 1.00 98.62 189 GLY A N 1
ATOM 1425 C CA . GLY A 1 189 ? 12.974 6.425 -7.400 1.00 98.62 189 GLY A CA 1
ATOM 1426 C C . GLY A 1 189 ? 12.696 5.410 -8.509 1.00 98.62 189 GLY A C 1
ATOM 1427 O O . GLY A 1 189 ? 12.565 5.801 -9.664 1.00 98.62 189 GLY A O 1
ATOM 1428 N N . ALA A 1 190 ? 12.558 4.117 -8.187 1.00 98.69 190 ALA A N 1
ATOM 1429 C CA . ALA A 1 190 ? 12.009 3.114 -9.108 1.00 98.69 190 ALA A CA 1
ATOM 1430 C C . ALA A 1 190 ? 10.480 3.281 -9.254 1.00 98.69 190 ALA A C 1
ATOM 1432 O O . ALA A 1 190 ? 9.690 2.368 -9.024 1.00 98.69 190 ALA A O 1
ATOM 1433 N N . LEU A 1 191 ? 10.064 4.508 -9.555 1.00 98.69 191 LEU A N 1
ATOM 1434 C CA . LEU A 1 191 ? 8.698 4.975 -9.715 1.00 98.69 191 LEU A CA 1
ATOM 1435 C C . LEU A 1 191 ? 8.704 6.020 -10.840 1.00 98.69 191 LEU A C 1
ATOM 1437 O O . LEU A 1 191 ? 9.614 6.846 -10.902 1.00 98.69 191 LEU A O 1
ATOM 1441 N N . PRO A 1 192 ? 7.697 6.034 -11.723 1.00 98.69 192 PRO A N 1
ATOM 1442 C CA . PRO A 1 192 ? 7.762 6.823 -12.952 1.00 98.69 192 PRO A CA 1
ATOM 1443 C C . PRO A 1 192 ? 7.658 8.342 -12.748 1.00 98.69 192 PRO A C 1
ATOM 1445 O O . PRO A 1 192 ? 7.798 9.100 -13.706 1.00 98.69 192 PRO A O 1
ATOM 1448 N N . ASP A 1 193 ? 7.352 8.815 -11.542 1.00 98.75 193 ASP A N 1
ATOM 1449 C CA . ASP A 1 193 ? 7.066 10.217 -11.241 1.00 98.75 193 ASP A CA 1
ATOM 1450 C C . ASP A 1 193 ? 8.030 10.856 -10.234 1.00 98.75 193 ASP A C 1
ATOM 1452 O O . ASP A 1 193 ? 7.855 12.031 -9.884 1.00 98.75 193 ASP A O 1
ATOM 1456 N N . THR A 1 194 ? 9.054 10.136 -9.768 1.00 98.69 194 THR A N 1
ATOM 1457 C CA . THR A 1 194 ? 9.917 10.627 -8.692 1.00 98.69 194 THR A CA 1
ATOM 1458 C C . THR A 1 194 ? 11.365 10.158 -8.782 1.00 98.69 194 THR A C 1
ATOM 1460 O O . THR A 1 194 ? 11.660 9.049 -9.208 1.00 98.69 194 THR A O 1
ATOM 1463 N N . TYR A 1 195 ? 12.277 11.026 -8.353 1.00 98.88 195 TYR A N 1
ATOM 1464 C CA . TYR A 1 195 ? 13.683 10.706 -8.116 1.00 98.88 195 TYR A CA 1
ATOM 1465 C C . TYR A 1 195 ? 13.879 10.026 -6.746 1.00 98.88 195 TYR A C 1
ATOM 1467 O O . TYR A 1 195 ? 12.957 10.044 -5.917 1.00 98.88 195 TYR A O 1
ATOM 1475 N N . PRO A 1 196 ? 15.092 9.507 -6.439 1.00 98.88 196 PRO A N 1
ATOM 1476 C CA . PRO A 1 196 ? 15.416 9.042 -5.095 1.00 98.88 196 PRO A CA 1
ATOM 1477 C C . PRO A 1 196 ? 15.040 10.053 -4.002 1.00 98.88 196 PRO A C 1
ATOM 1479 O O . PRO A 1 196 ? 15.209 11.264 -4.170 1.00 98.88 196 PRO A O 1
ATOM 1482 N N . GLY A 1 197 ? 14.546 9.561 -2.868 1.00 98.44 197 GLY A N 1
ATOM 1483 C CA . GLY A 1 197 ? 14.093 10.379 -1.741 1.00 98.44 197 GLY A CA 1
ATOM 1484 C C . GLY A 1 197 ? 12.708 11.005 -1.929 1.00 98.44 197 GLY A C 1
ATOM 1485 O O . GLY A 1 197 ? 12.421 12.016 -1.295 1.00 98.44 197 GLY A O 1
ATOM 1486 N N . TYR A 1 198 ? 11.859 10.431 -2.790 1.00 98.56 198 TYR A N 1
ATOM 1487 C CA . TYR A 1 198 ? 10.499 10.916 -3.080 1.00 98.56 198 TYR A CA 1
ATOM 1488 C C . TYR A 1 198 ? 10.454 12.355 -3.619 1.00 98.56 198 TYR A C 1
ATOM 1490 O O . TYR A 1 198 ? 9.550 13.137 -3.317 1.00 98.56 198 TYR A O 1
ATOM 1498 N N . GLN A 1 199 ? 11.432 12.706 -4.448 1.00 98.75 199 GLN A N 1
ATOM 1499 C CA . GLN A 1 199 ? 11.564 14.036 -5.030 1.00 98.75 199 GLN A CA 1
ATOM 1500 C C . GLN A 1 199 ? 10.940 14.060 -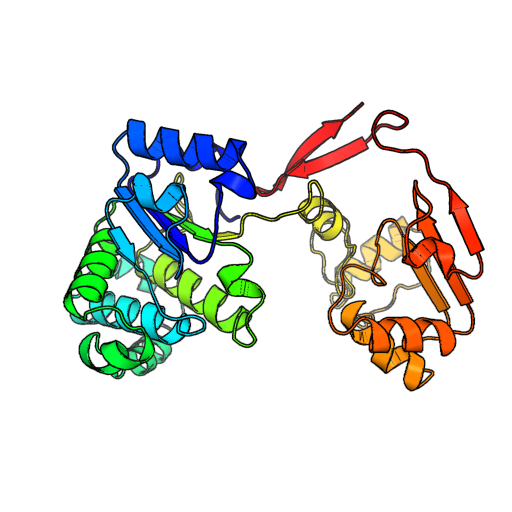6.423 1.00 98.75 199 GLN A C 1
ATOM 1502 O O . GLN A 1 199 ? 11.575 13.675 -7.401 1.00 98.75 199 GLN A O 1
ATOM 1507 N N . TYR A 1 200 ? 9.685 14.506 -6.515 1.00 98.75 200 TYR A N 1
ATOM 1508 C CA . TYR A 1 200 ? 8.920 14.407 -7.760 1.00 98.75 200 TYR A CA 1
ATOM 1509 C C . TYR A 1 200 ? 9.604 15.086 -8.947 1.00 98.75 200 TYR A C 1
ATOM 1511 O O . TYR A 1 200 ? 10.067 16.229 -8.843 1.00 98.75 200 TYR A O 1
ATOM 1519 N N . VAL A 1 201 ? 9.552 14.414 -10.101 1.00 98.56 201 VAL A N 1
ATOM 1520 C CA . VAL A 1 201 ? 10.152 14.891 -11.354 1.00 98.56 201 VAL A CA 1
ATOM 1521 C C . VAL A 1 201 ? 9.490 16.159 -11.866 1.00 98.56 201 VAL A C 1
ATOM 1523 O O . VAL A 1 201 ? 10.131 16.920 -12.577 1.00 98.56 201 VAL A O 1
ATOM 1526 N N . LYS A 1 202 ? 8.227 16.420 -11.493 1.00 98.44 202 LYS A N 1
ATOM 1527 C CA . LYS A 1 202 ? 7.461 17.597 -11.932 1.00 98.44 202 LYS A CA 1
ATOM 1528 C C . LYS A 1 202 ? 8.027 18.921 -11.411 1.00 98.44 202 LYS A C 1
ATOM 1530 O O . LYS A 1 202 ? 7.821 19.945 -12.062 1.00 98.44 202 LYS A O 1
ATOM 1535 N N . PHE A 1 203 ? 8.760 18.894 -10.297 1.00 98.62 203 PHE A N 1
ATOM 1536 C CA . PHE A 1 203 ? 9.326 20.081 -9.662 1.00 98.62 203 PHE A CA 1
ATOM 1537 C C . PHE A 1 203 ? 10.647 20.502 -10.336 1.00 98.62 203 PHE A C 1
ATOM 1539 O O . PHE A 1 203 ? 11.596 19.708 -10.357 1.00 98.62 203 PHE A O 1
ATOM 1546 N N . PRO A 1 204 ? 10.727 21.718 -10.917 1.00 98.56 204 PRO A N 1
ATOM 1547 C CA . PRO A 1 204 ? 11.920 22.196 -11.618 1.00 98.56 204 PRO A CA 1
ATOM 1548 C C . PRO A 1 204 ? 13.200 22.165 -10.777 1.00 98.56 204 PRO A C 1
ATOM 1550 O O . PRO A 1 204 ? 14.241 21.760 -11.284 1.00 98.56 204 PRO A O 1
ATOM 1553 N N . GLU A 1 205 ? 13.116 22.518 -9.496 1.00 98.62 205 GLU A N 1
ATOM 1554 C CA . GLU A 1 205 ? 14.240 22.566 -8.559 1.00 98.62 205 GLU A CA 1
ATOM 1555 C C . GLU A 1 205 ? 14.878 21.187 -8.335 1.00 98.62 205 GLU A C 1
ATOM 1557 O O . GLU A 1 205 ? 16.100 21.059 -8.220 1.00 98.62 205 GLU A O 1
ATOM 1562 N N . ASN A 1 206 ? 14.067 20.124 -8.352 1.00 98.75 206 ASN A N 1
ATOM 1563 C CA . ASN A 1 206 ? 14.571 18.758 -8.278 1.00 98.75 206 ASN A CA 1
ATOM 1564 C C . ASN A 1 206 ? 15.302 18.399 -9.572 1.00 98.75 206 ASN A C 1
ATOM 1566 O O . ASN A 1 206 ? 16.418 17.884 -9.520 1.00 98.75 206 ASN A O 1
ATOM 1570 N N . ARG A 1 207 ? 14.707 18.710 -10.732 1.00 98.69 207 ARG A N 1
ATOM 1571 C CA . ARG A 1 207 ? 15.327 18.432 -12.036 1.00 98.69 207 ARG A CA 1
ATOM 1572 C C . ARG A 1 207 ? 16.661 19.149 -12.196 1.00 98.69 207 ARG A C 1
ATOM 1574 O O . ARG A 1 207 ? 17.613 18.507 -12.615 1.00 98.69 207 ARG A O 1
ATOM 1581 N N . GLU A 1 208 ? 16.753 20.425 -11.826 1.00 98.75 208 GLU A N 1
ATOM 1582 C CA . GLU A 1 208 ? 18.008 21.187 -11.875 1.00 98.75 208 GLU A CA 1
ATOM 1583 C C . GLU A 1 208 ? 19.102 20.506 -11.045 1.00 98.75 208 GLU A C 1
ATOM 1585 O O . GLU A 1 208 ? 20.210 20.268 -11.529 1.00 98.75 208 GLU A O 1
ATOM 1590 N N . LYS A 1 209 ? 18.772 20.124 -9.807 1.00 98.88 209 LYS A N 1
ATOM 1591 C CA . LYS A 1 209 ? 19.708 19.446 -8.912 1.00 98.88 209 LYS A CA 1
ATOM 1592 C C . LYS A 1 209 ? 20.220 18.125 -9.491 1.00 98.88 209 LYS A C 1
ATOM 1594 O O . LYS A 1 209 ? 21.429 17.895 -9.482 1.00 98.88 209 LYS A O 1
ATOM 1599 N N . PHE A 1 210 ? 19.324 17.256 -9.964 1.00 98.88 210 PHE A N 1
ATOM 1600 C CA . PHE A 1 210 ? 19.701 15.946 -10.504 1.00 98.88 210 PHE A CA 1
ATOM 1601 C C . PHE A 1 210 ? 20.416 16.063 -11.856 1.00 98.88 210 PHE A C 1
ATOM 1603 O O . PHE A 1 210 ? 21.434 15.405 -12.048 1.00 98.88 210 PHE A O 1
ATOM 1610 N N . ALA A 1 211 ? 19.967 16.950 -12.750 1.00 98.81 211 ALA A N 1
ATOM 1611 C CA . ALA A 1 211 ? 20.610 17.183 -14.044 1.00 98.81 211 ALA A CA 1
ATOM 1612 C C . ALA A 1 211 ? 22.059 17.660 -13.866 1.00 98.81 211 ALA A C 1
ATOM 1614 O O . ALA A 1 211 ? 22.983 17.091 -14.449 1.00 98.81 211 ALA A O 1
ATOM 1615 N N . LYS A 1 212 ? 22.277 18.619 -12.954 1.00 98.81 212 LYS A N 1
ATOM 1616 C CA . LYS A 1 212 ? 23.617 19.083 -12.579 1.00 98.81 212 LYS A CA 1
ATOM 1617 C C . LYS A 1 212 ? 24.478 17.961 -12.002 1.00 98.81 212 LYS A C 1
ATOM 1619 O O . LYS A 1 212 ? 25.636 17.834 -12.386 1.00 98.81 212 LYS A O 1
ATOM 1624 N N . ALA A 1 213 ? 23.937 17.170 -11.074 1.00 98.81 213 ALA A N 1
ATOM 1625 C CA . ALA A 1 213 ? 24.678 16.084 -10.432 1.00 98.81 213 ALA A CA 1
ATOM 1626 C C . ALA A 1 213 ? 25.085 14.980 -11.423 1.00 98.81 213 ALA A C 1
ATOM 1628 O O . ALA A 1 213 ? 26.169 14.417 -11.295 1.00 98.81 213 ALA A O 1
ATOM 1629 N N . TRP A 1 214 ? 24.238 14.686 -12.411 1.00 98.75 214 TRP A N 1
ATOM 1630 C CA . TRP A 1 214 ? 24.482 13.654 -13.422 1.00 98.75 214 TRP A CA 1
ATOM 1631 C C . TRP A 1 214 ? 25.203 14.165 -14.674 1.00 98.75 214 TRP A C 1
ATOM 1633 O O . TRP A 1 214 ? 25.491 13.376 -15.570 1.00 98.75 214 TRP A O 1
ATOM 1643 N N . GLY A 1 215 ? 25.522 15.462 -14.745 1.00 98.69 215 GLY A N 1
ATOM 1644 C CA . GLY A 1 215 ? 26.248 16.047 -15.873 1.00 98.69 215 GLY A CA 1
ATOM 1645 C C . GLY A 1 215 ? 25.453 16.046 -17.181 1.00 98.69 215 GLY A C 1
ATOM 1646 O O . GLY A 1 215 ? 26.049 15.971 -18.253 1.00 98.69 215 GLY A O 1
ATOM 1647 N N . VAL A 1 216 ? 24.121 16.118 -17.099 1.00 98.75 216 VAL A N 1
ATOM 1648 C CA . VAL A 1 216 ? 23.222 16.181 -18.260 1.00 98.75 216 VAL A CA 1
ATOM 1649 C C . VAL A 1 216 ? 22.561 17.552 -18.351 1.00 98.75 216 VA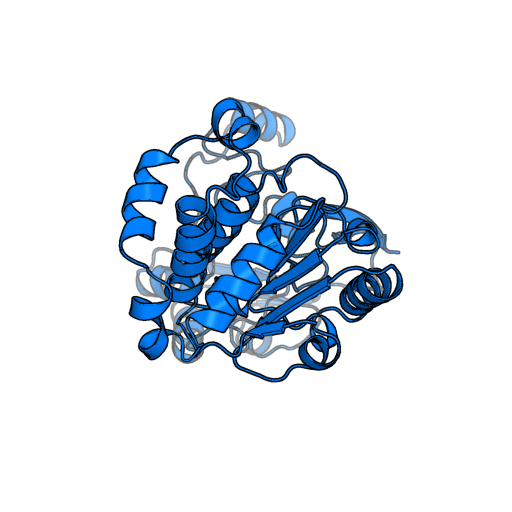L A C 1
ATOM 1651 O O . VAL A 1 216 ? 22.319 18.207 -17.340 1.00 98.75 216 VAL A O 1
ATOM 1654 N N . GLU A 1 217 ? 22.259 17.995 -19.569 1.00 98.31 217 GLU A N 1
ATOM 1655 C CA . GLU A 1 217 ? 21.660 19.315 -19.807 1.00 98.31 217 GLU A CA 1
ATOM 1656 C C . GLU A 1 217 ? 20.239 19.419 -19.237 1.00 98.31 217 GLU A C 1
ATOM 1658 O O . GLU A 1 217 ? 19.865 20.431 -18.647 1.00 98.31 217 GLU A O 1
ATOM 1663 N N . SER A 1 218 ? 19.439 18.365 -19.398 1.00 98.19 218 SER A N 1
ATOM 1664 C CA . SER A 1 218 ? 18.061 18.333 -18.920 1.00 98.19 218 SER A CA 1
ATOM 1665 C C . SER A 1 218 ? 17.622 16.922 -18.542 1.00 98.19 218 SER A C 1
ATOM 1667 O O . SER A 1 218 ? 18.201 15.927 -18.978 1.00 98.19 218 SER A O 1
ATOM 1669 N N . LEU A 1 219 ? 16.577 16.855 -17.718 1.00 98.75 219 LEU A N 1
ATOM 1670 C CA . LEU A 1 219 ? 15.881 15.626 -17.352 1.00 98.75 219 LEU A CA 1
ATOM 1671 C C . LEU A 1 219 ? 14.383 15.765 -17.652 1.00 98.75 219 LEU A C 1
ATOM 1673 O O . LEU A 1 219 ? 13.846 16.876 -17.557 1.00 98.75 219 LEU A O 1
ATOM 1677 N N . PRO A 1 220 ? 13.691 14.665 -17.997 1.00 98.50 220 PRO A N 1
ATOM 1678 C CA . PRO A 1 220 ? 12.278 14.704 -18.342 1.00 98.50 220 PRO A CA 1
ATOM 1679 C C . PRO A 1 220 ? 11.415 15.206 -17.176 1.00 98.50 220 PRO A C 1
ATOM 1681 O O . PRO A 1 220 ? 11.663 14.933 -16.002 1.00 98.50 220 PRO A O 1
ATOM 1684 N N . ALA A 1 221 ? 10.383 15.973 -17.526 1.00 98.31 221 ALA A N 1
ATOM 1685 C CA . ALA A 1 221 ? 9.445 16.584 -16.585 1.00 98.31 221 ALA A CA 1
ATOM 1686 C C . ALA A 1 221 ? 8.132 15.808 -16.423 1.00 98.31 221 ALA A C 1
ATOM 1688 O O . ALA A 1 221 ? 7.424 16.004 -15.434 1.00 98.31 221 ALA A O 1
ATOM 1689 N N . HIS A 1 222 ? 7.790 14.990 -17.417 1.00 98.25 222 HIS A N 1
ATOM 1690 C CA . HIS A 1 222 ? 6.559 14.215 -17.450 1.00 98.25 222 HIS A CA 1
ATOM 1691 C C . HIS A 1 222 ? 6.744 12.891 -16.707 1.00 98.25 222 HIS A C 1
ATOM 1693 O O . HIS A 1 222 ? 7.835 12.326 -16.687 1.00 98.25 222 HIS A O 1
ATOM 1699 N N . THR A 1 223 ? 5.665 12.400 -16.104 1.00 98.75 223 THR A N 1
ATOM 1700 C CA . THR A 1 223 ? 5.619 11.060 -15.514 1.00 98.75 223 THR A CA 1
ATOM 1701 C C . THR A 1 223 ? 5.810 10.006 -16.604 1.00 98.75 223 THR A C 1
ATOM 1703 O O . THR A 1 223 ? 5.168 10.087 -17.650 1.00 98.75 223 THR A O 1
ATOM 1706 N N . GLY A 1 224 ? 6.678 9.027 -16.355 1.00 98.69 224 GLY A N 1
ATOM 1707 C CA . GLY A 1 224 ? 6.865 7.872 -17.233 1.00 98.69 224 GLY A CA 1
ATOM 1708 C C . GLY A 1 224 ? 5.688 6.890 -17.204 1.00 98.69 224 GLY A C 1
ATOM 1709 O O . GLY A 1 224 ? 4.707 7.070 -16.478 1.00 98.69 224 GLY A O 1
ATOM 1710 N N . TYR A 1 225 ? 5.793 5.813 -17.979 1.00 98.75 225 TYR A N 1
ATOM 1711 C CA . TYR A 1 225 ? 4.798 4.740 -17.966 1.00 98.75 225 TYR A CA 1
ATOM 1712 C C . TYR A 1 225 ? 4.925 3.852 -16.724 1.00 98.75 225 TYR A C 1
ATOM 1714 O O . TYR A 1 225 ? 6.011 3.667 -16.176 1.00 98.75 225 TYR A O 1
ATOM 1722 N N . ARG A 1 226 ? 3.801 3.278 -16.285 1.00 98.69 226 ARG A N 1
ATOM 1723 C CA . ARG A 1 226 ? 3.772 2.253 -15.230 1.00 98.69 226 ARG A CA 1
ATOM 1724 C C . ARG A 1 226 ? 3.919 0.875 -15.862 1.00 98.69 226 ARG A C 1
ATOM 1726 O O . ARG A 1 226 ? 3.321 0.628 -16.903 1.00 98.69 226 ARG A O 1
ATOM 1733 N N . ILE A 1 227 ? 4.630 -0.043 -15.208 1.00 98.38 227 ILE A N 1
ATOM 1734 C CA . ILE A 1 227 ? 4.828 -1.402 -15.742 1.00 98.38 227 ILE A CA 1
ATOM 1735 C C . ILE A 1 227 ? 3.507 -2.157 -15.955 1.00 98.38 227 ILE A C 1
ATOM 1737 O O . ILE A 1 227 ? 3.355 -2.857 -16.948 1.00 98.38 227 ILE A O 1
ATOM 1741 N N . SER A 1 228 ? 2.493 -1.914 -15.119 1.00 98.19 228 SER A N 1
ATOM 1742 C CA . SER A 1 228 ? 1.152 -2.491 -15.292 1.00 98.19 228 SER A CA 1
ATOM 1743 C C . SER A 1 228 ? 0.436 -2.024 -16.567 1.00 98.19 228 SER A C 1
ATOM 1745 O O . SER A 1 228 ? -0.575 -2.600 -16.954 1.00 98.19 228 SER A O 1
ATOM 1747 N N . GLU A 1 229 ? 0.911 -0.951 -17.205 1.00 98.62 229 GLU A N 1
ATOM 1748 C CA . GLU A 1 229 ? 0.391 -0.460 -18.483 1.00 98.62 229 GLU A CA 1
ATOM 1749 C C . GLU A 1 229 ? 1.094 -1.130 -19.675 1.00 98.62 229 GLU A C 1
ATOM 1751 O O . GLU A 1 229 ? 0.653 -0.938 -20.805 1.00 98.62 229 GLU A O 1
ATOM 1756 N N . LEU A 1 230 ? 2.158 -1.920 -19.458 1.00 98.75 230 LEU A N 1
ATOM 1757 C CA . LEU A 1 230 ? 3.002 -2.466 -20.524 1.00 98.75 230 LEU A CA 1
ATOM 1758 C C . LEU A 1 230 ? 2.209 -3.197 -21.619 1.00 98.75 230 LEU A C 1
ATOM 1760 O O . LEU A 1 230 ? 2.437 -2.860 -22.780 1.00 98.75 230 LEU A O 1
ATOM 1764 N N . PRO A 1 231 ? 1.240 -4.093 -21.323 1.00 98.69 231 PRO A N 1
ATOM 1765 C CA . PRO A 1 231 ? 0.451 -4.730 -22.378 1.00 98.69 231 PRO A CA 1
ATOM 1766 C C . PRO A 1 231 ? -0.306 -3.736 -23.260 1.00 98.69 231 PRO A C 1
ATOM 1768 O O . PRO A 1 231 ? -0.336 -3.881 -24.478 1.00 98.69 231 PRO A O 1
ATOM 1771 N N . HIS A 1 232 ? -0.866 -2.684 -22.663 1.00 98.62 232 HIS A N 1
ATOM 1772 C CA . HIS A 1 232 ? -1.556 -1.636 -23.408 1.00 98.62 232 HIS A CA 1
ATOM 1773 C C . HIS A 1 232 ? -0.578 -0.803 -24.245 1.00 98.62 232 HIS A C 1
ATOM 1775 O O . HIS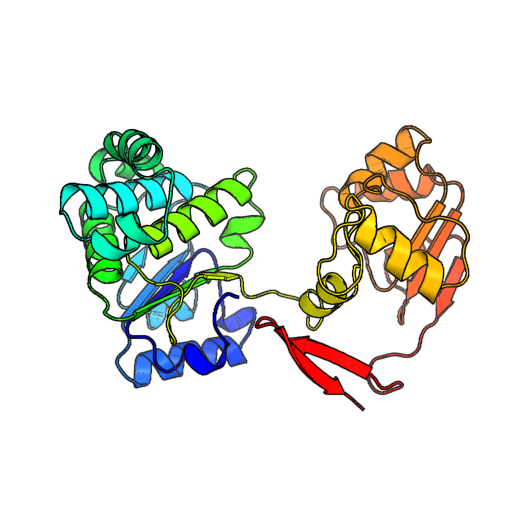 A 1 232 ? -0.812 -0.577 -25.430 1.00 98.62 232 HIS A O 1
ATOM 1781 N N . ARG A 1 233 ? 0.540 -0.371 -23.653 1.00 98.75 233 ARG A N 1
ATOM 1782 C CA . ARG A 1 233 ? 1.528 0.476 -24.337 1.00 98.75 233 ARG A CA 1
ATOM 1783 C C . ARG A 1 233 ? 2.229 -0.256 -25.483 1.00 98.75 233 ARG A C 1
ATOM 1785 O O . ARG A 1 233 ? 2.460 0.356 -26.523 1.00 98.75 233 ARG A O 1
ATOM 1792 N N . ALA A 1 234 ? 2.531 -1.543 -25.309 1.00 98.69 234 ALA A N 1
ATOM 1793 C CA . ALA A 1 234 ? 3.109 -2.394 -26.346 1.00 98.69 234 ALA A CA 1
ATOM 1794 C C . ALA A 1 234 ? 2.132 -2.582 -27.516 1.00 98.69 234 ALA A C 1
ATOM 1796 O O . ALA A 1 234 ? 2.474 -2.272 -28.654 1.00 98.69 234 ALA A O 1
ATOM 1797 N N . ALA A 1 235 ? 0.878 -2.957 -27.233 1.00 98.50 235 ALA A N 1
ATOM 1798 C CA . ALA A 1 235 ? -0.147 -3.154 -28.262 1.00 98.50 235 ALA A CA 1
ATOM 1799 C C . ALA A 1 235 ? -0.430 -1.885 -29.093 1.00 98.50 235 ALA A C 1
ATOM 1801 O O . ALA A 1 235 ? -0.796 -1.967 -30.265 1.00 98.50 235 ALA A O 1
ATOM 1802 N N . HIS A 1 236 ? -0.256 -0.702 -28.497 1.00 98.62 236 HIS A N 1
ATOM 1803 C CA . HIS A 1 236 ? -0.413 0.590 -29.171 1.00 98.62 236 HIS A CA 1
ATOM 1804 C C . HIS A 1 236 ? 0.886 1.129 -29.802 1.00 98.62 236 HIS A C 1
ATOM 1806 O O . HIS A 1 236 ? 0.876 2.213 -30.387 1.00 98.62 236 HIS A O 1
ATOM 1812 N N . GLY A 1 237 ? 2.002 0.399 -29.708 1.00 98.38 237 GLY A N 1
ATOM 1813 C CA . GLY A 1 237 ? 3.303 0.807 -30.249 1.00 98.38 237 GLY A CA 1
ATOM 1814 C C . GLY A 1 237 ? 3.933 2.020 -29.551 1.00 98.38 237 GLY A C 1
ATOM 1815 O O . GLY A 1 237 ? 4.851 2.634 -30.100 1.00 98.38 237 GLY A O 1
ATOM 1816 N N . GLU A 1 238 ? 3.439 2.379 -28.360 1.00 98.69 238 GLU A N 1
ATOM 1817 C CA . GLU A 1 238 ? 3.940 3.484 -27.530 1.00 98.69 238 GLU A CA 1
ATOM 1818 C C . GLU A 1 238 ? 5.208 3.084 -26.767 1.00 98.69 238 GLU A C 1
ATOM 1820 O O . GLU A 1 238 ? 6.094 3.907 -26.541 1.00 98.69 238 GLU A O 1
ATOM 1825 N N . VAL A 1 239 ? 5.315 1.802 -26.408 1.00 98.81 239 VAL A N 1
ATOM 1826 C CA . VAL A 1 239 ? 6.527 1.185 -25.861 1.00 98.81 239 VAL A CA 1
ATOM 1827 C C . VAL A 1 239 ? 6.970 0.090 -26.822 1.00 98.81 239 VAL A C 1
ATOM 1829 O O . VAL A 1 239 ? 6.174 -0.763 -27.195 1.00 98.81 239 VAL A O 1
ATOM 1832 N N . ARG A 1 240 ? 8.243 0.128 -27.227 1.00 98.81 240 ARG A N 1
ATOM 1833 C CA . ARG A 1 240 ? 8.833 -0.834 -28.176 1.00 98.81 240 ARG A CA 1
ATOM 1834 C C . ARG A 1 240 ? 9.852 -1.767 -27.545 1.00 98.81 240 ARG A C 1
ATOM 1836 O O . ARG A 1 240 ? 10.111 -2.827 -28.090 1.00 98.81 240 ARG A O 1
ATOM 1843 N N . ALA A 1 241 ? 10.425 -1.385 -26.409 1.00 98.88 241 ALA A N 1
ATOM 1844 C CA . ALA A 1 241 ? 11.388 -2.207 -25.700 1.00 98.88 241 ALA A CA 1
ATOM 1845 C C . ALA A 1 241 ? 11.096 -2.204 -24.202 1.00 98.88 241 ALA A C 1
ATOM 1847 O O . ALA A 1 241 ? 10.718 -1.169 -23.647 1.00 98.88 241 ALA A O 1
ATOM 1848 N N . ALA A 1 242 ? 11.312 -3.347 -23.555 1.00 98.88 242 ALA A N 1
ATOM 1849 C CA . ALA A 1 242 ? 11.229 -3.487 -22.109 1.00 98.88 242 ALA A CA 1
ATOM 1850 C C . ALA A 1 242 ? 12.553 -4.026 -21.558 1.00 98.88 242 ALA A C 1
ATOM 1852 O O . ALA A 1 242 ? 13.050 -5.060 -22.001 1.00 98.88 242 ALA A O 1
ATOM 1853 N N . TYR A 1 243 ? 13.108 -3.320 -20.573 1.00 98.94 243 TYR A N 1
ATOM 1854 C CA . TYR A 1 243 ? 14.183 -3.830 -19.730 1.00 98.94 243 TYR A CA 1
ATOM 1855 C C . TYR A 1 243 ? 13.558 -4.260 -18.404 1.00 98.94 243 TYR A C 1
ATOM 1857 O O . TYR A 1 243 ? 13.219 -3.415 -17.575 1.00 98.94 243 TYR A O 1
ATOM 1865 N N . ILE A 1 244 ? 13.401 -5.566 -18.210 1.00 98.88 244 ILE A N 1
ATOM 1866 C CA . ILE A 1 244 ? 12.746 -6.164 -17.045 1.00 98.88 244 ILE A CA 1
ATOM 1867 C C . ILE A 1 244 ? 13.833 -6.743 -16.141 1.00 98.88 244 ILE A C 1
ATOM 1869 O O . ILE A 1 244 ? 14.562 -7.651 -16.532 1.00 98.88 244 ILE A O 1
ATOM 1873 N N . MET A 1 245 ? 13.976 -6.191 -14.939 1.00 98.88 245 MET A N 1
ATOM 1874 C CA . MET A 1 245 ? 15.048 -6.553 -14.011 1.00 98.88 245 MET A CA 1
ATOM 1875 C C . MET A 1 245 ? 14.471 -7.148 -12.728 1.00 98.88 245 MET A C 1
ATOM 1877 O O . MET A 1 245 ? 13.825 -6.433 -11.968 1.00 98.88 245 MET A O 1
ATOM 1881 N N . GLY A 1 246 ? 14.760 -8.424 -12.460 1.00 98.56 246 GLY A N 1
ATOM 1882 C CA . GLY A 1 246 ? 14.375 -9.100 -11.218 1.00 98.56 246 GLY A CA 1
ATOM 1883 C C . GLY A 1 246 ? 12.863 -9.225 -11.000 1.00 98.56 246 GLY A C 1
ATOM 1884 O O . GLY A 1 246 ? 12.414 -9.232 -9.853 1.00 98.56 246 GLY A O 1
ATOM 1885 N N . GLU A 1 247 ? 12.080 -9.305 -12.079 1.00 98.81 247 GLU A N 1
ATOM 1886 C CA . GLU A 1 247 ? 10.626 -9.496 -12.048 1.00 98.81 247 GLU A CA 1
ATOM 1887 C C . GLU A 1 247 ? 10.211 -10.661 -12.961 1.00 98.81 247 GLU A C 1
ATOM 1889 O O . GLU A 1 247 ? 10.824 -10.892 -14.003 1.00 98.81 247 GLU A O 1
ATOM 1894 N N . ASP A 1 248 ? 9.139 -11.376 -12.592 1.00 98.75 248 ASP A N 1
ATOM 1895 C CA . ASP A 1 248 ? 8.596 -12.507 -13.365 1.00 98.75 248 ASP A CA 1
ATOM 1896 C C . ASP A 1 248 ? 7.131 -12.272 -13.810 1.00 98.75 248 ASP A C 1
ATOM 1898 O O . ASP A 1 248 ? 6.236 -13.047 -13.445 1.00 98.75 248 ASP A O 1
ATOM 1902 N N . PRO A 1 249 ? 6.836 -11.216 -14.599 1.00 98.56 249 PRO A N 1
ATOM 1903 C CA . PRO A 1 249 ? 5.468 -10.851 -14.976 1.00 98.56 249 PRO A CA 1
ATOM 1904 C C . PRO A 1 249 ? 4.731 -11.952 -15.763 1.00 98.56 249 PRO A C 1
ATOM 1906 O O . PRO A 1 249 ? 3.511 -12.060 -15.666 1.00 98.56 249 PRO A O 1
ATOM 1909 N N . LEU A 1 250 ? 5.426 -12.867 -16.456 1.00 98.38 250 LEU A N 1
ATOM 1910 C CA . LEU A 1 250 ? 4.787 -14.034 -17.098 1.00 98.38 250 LEU A CA 1
ATOM 1911 C C . LEU A 1 250 ? 4.296 -15.116 -16.116 1.00 98.38 250 LEU A C 1
ATOM 1913 O O . LEU A 1 250 ? 3.698 -16.117 -16.540 1.00 98.38 250 LEU A O 1
ATOM 1917 N N . GLN A 1 251 ? 4.520 -14.922 -14.818 1.00 98.38 251 GLN A N 1
ATOM 1918 C CA . GLN A 1 251 ? 4.020 -15.762 -13.734 1.00 98.38 251 GLN A CA 1
ATOM 1919 C C . GLN A 1 251 ? 3.183 -14.983 -12.713 1.00 98.38 251 GLN A C 1
ATOM 1921 O O . GLN A 1 251 ? 2.221 -15.547 -12.185 1.00 98.38 251 GLN A O 1
ATOM 1926 N N . THR A 1 252 ? 3.564 -13.750 -12.381 1.00 98.31 252 THR A N 1
ATOM 1927 C CA . THR A 1 252 ? 3.027 -13.042 -11.207 1.00 98.31 252 THR A CA 1
ATOM 1928 C C . THR A 1 252 ? 2.001 -11.963 -11.521 1.00 98.31 252 THR A C 1
ATOM 1930 O O . THR A 1 252 ? 1.255 -11.583 -10.617 1.00 98.31 252 THR A O 1
ATOM 1933 N N . ASP A 1 253 ? 1.933 -11.487 -12.763 1.00 98.31 253 ASP A N 1
ATOM 1934 C CA . ASP A 1 253 ? 0.966 -10.458 -13.140 1.00 98.31 253 ASP A CA 1
ATOM 1935 C C . ASP A 1 253 ? -0.434 -11.040 -13.365 1.00 98.31 253 ASP A C 1
ATOM 1937 O O . ASP A 1 253 ? -0.635 -12.235 -13.607 1.00 98.31 253 ASP A O 1
ATOM 1941 N N . ALA A 1 254 ? -1.440 -10.172 -13.273 1.00 97.06 254 ALA A N 1
ATOM 1942 C CA . ALA A 1 254 ? -2.804 -10.534 -13.626 1.00 97.06 254 ALA A CA 1
ATOM 1943 C C . ALA A 1 254 ? -2.925 -10.746 -15.143 1.00 97.06 254 ALA A C 1
ATOM 1945 O O . ALA A 1 254 ? -2.271 -10.067 -15.927 1.00 97.06 254 ALA A O 1
ATOM 1946 N N . GLU A 1 255 ? -3.799 -11.672 -15.547 1.00 97.81 255 GLU A N 1
ATOM 1947 C CA . GLU A 1 255 ? -4.065 -11.973 -16.959 1.00 97.81 255 GLU A CA 1
ATOM 1948 C C . GLU A 1 255 ? -2.790 -12.299 -17.764 1.00 97.81 255 GLU A C 1
ATOM 1950 O O . GLU A 1 255 ? -2.402 -11.601 -18.697 1.00 97.81 255 GLU A O 1
ATOM 1955 N N . LEU A 1 256 ? -2.143 -13.421 -17.428 1.00 97.94 256 LEU A N 1
ATOM 1956 C CA . LEU A 1 256 ? -0.870 -13.843 -18.036 1.00 97.94 256 LEU A CA 1
ATOM 1957 C C . LEU A 1 256 ? -0.879 -13.874 -19.575 1.00 97.94 256 LEU A C 1
ATOM 1959 O O . LEU A 1 256 ? 0.164 -13.689 -20.195 1.00 97.94 256 LEU A O 1
ATOM 1963 N N . SER A 1 257 ? -2.029 -14.116 -20.209 1.00 98.19 257 SER A N 1
ATOM 1964 C CA . SER A 1 257 ? -2.168 -14.047 -21.669 1.00 98.19 257 SER A CA 1
ATOM 1965 C C . SER A 1 257 ? -1.917 -12.646 -22.225 1.00 98.19 257 SER A C 1
ATOM 1967 O O . SER A 1 257 ? -1.289 -12.532 -23.273 1.00 98.19 257 SER A O 1
ATOM 1969 N N . ALA A 1 258 ? -2.356 -11.595 -21.529 1.00 98.38 258 ALA A N 1
ATOM 1970 C CA . ALA A 1 258 ? -2.127 -10.214 -21.942 1.00 98.38 258 ALA A CA 1
ATOM 1971 C C . ALA A 1 258 ? -0.638 -9.854 -21.866 1.00 98.38 258 ALA A C 1
ATOM 1973 O O . ALA A 1 258 ? -0.098 -9.264 -22.797 1.00 98.38 258 ALA A O 1
ATOM 1974 N N . VAL A 1 259 ? 0.054 -10.277 -20.804 1.00 98.12 259 VAL A N 1
ATOM 1975 C CA . VAL A 1 259 ? 1.499 -10.035 -20.655 1.00 98.12 259 VAL A CA 1
ATOM 1976 C C . VAL A 1 259 ? 2.312 -10.832 -21.676 1.00 98.12 259 VAL A C 1
ATOM 1978 O O . VAL A 1 259 ? 3.245 -10.298 -22.268 1.00 98.12 259 VAL A O 1
ATOM 1981 N N . ARG A 1 260 ? 1.930 -12.085 -21.962 1.00 98.50 260 ARG A N 1
ATOM 1982 C CA . ARG A 1 260 ? 2.540 -12.855 -23.062 1.00 98.50 260 ARG A CA 1
ATOM 1983 C C . ARG A 1 260 ? 2.376 -12.141 -24.394 1.00 98.50 260 ARG A C 1
ATOM 1985 O O . ARG A 1 260 ? 3.337 -12.045 -25.146 1.00 98.50 260 ARG A O 1
ATOM 1992 N N . LYS A 1 261 ? 1.181 -11.607 -24.660 1.00 98.50 261 LYS A N 1
ATOM 1993 C CA . LYS A 1 261 ? 0.935 -10.853 -25.885 1.00 98.50 261 LYS A CA 1
ATOM 1994 C C . LYS A 1 261 ? 1.780 -9.578 -25.947 1.00 98.50 261 LYS A C 1
ATOM 1996 O O . LYS A 1 261 ? 2.344 -9.283 -26.990 1.00 98.50 261 LYS A O 1
ATOM 2001 N N . ALA A 1 262 ? 1.956 -8.896 -24.815 1.00 98.62 262 ALA A N 1
ATOM 2002 C CA . ALA A 1 262 ? 2.852 -7.748 -24.711 1.00 98.62 262 ALA A CA 1
ATOM 2003 C C . ALA A 1 262 ? 4.286 -8.090 -25.141 1.00 98.62 262 ALA A C 1
ATOM 2005 O O . ALA A 1 262 ? 4.905 -7.307 -25.847 1.00 98.62 262 ALA A O 1
ATOM 2006 N N . PHE A 1 263 ? 4.802 -9.260 -24.750 1.00 98.56 263 PHE A N 1
ATOM 2007 C CA . PHE A 1 263 ? 6.142 -9.709 -25.144 1.00 98.56 263 PHE A CA 1
ATOM 2008 C C . PHE A 1 263 ? 6.247 -9.962 -26.651 1.00 98.56 263 PHE A C 1
ATOM 2010 O O . PHE A 1 263 ? 7.273 -9.648 -27.236 1.00 98.56 263 PHE A O 1
ATOM 2017 N N . GLU A 1 264 ? 5.192 -10.482 -27.287 1.00 98.50 264 GLU A N 1
ATOM 2018 C CA . GLU A 1 264 ? 5.144 -10.647 -28.749 1.00 98.50 264 GLU A CA 1
ATOM 2019 C C . GLU A 1 264 ? 5.050 -9.313 -29.505 1.00 98.50 264 GLU A C 1
ATOM 2021 O O . GLU A 1 264 ? 5.484 -9.230 -30.652 1.00 98.50 264 GLU A O 1
ATOM 2026 N N . ASP A 1 265 ? 4.425 -8.300 -28.899 1.00 98.75 265 ASP A N 1
ATOM 2027 C CA . ASP A 1 265 ? 4.190 -6.992 -29.521 1.00 98.75 265 ASP A CA 1
ATOM 2028 C C . ASP A 1 265 ? 5.386 -6.032 -29.357 1.00 98.75 265 ASP A C 1
ATOM 2030 O O . ASP A 1 265 ? 5.502 -5.052 -30.096 1.00 98.75 265 ASP A O 1
ATOM 2034 N N . LEU A 1 266 ? 6.282 -6.298 -28.400 1.00 98.81 266 LEU A N 1
ATOM 2035 C CA . LEU A 1 266 ? 7.528 -5.552 -28.210 1.00 98.81 266 LEU A CA 1
ATOM 2036 C C . LEU A 1 266 ? 8.568 -5.935 -29.275 1.00 98.81 266 LEU A C 1
ATOM 2038 O O . LEU A 1 266 ? 8.668 -7.079 -29.701 1.00 98.81 266 LEU A O 1
ATOM 2042 N N . GLU A 1 267 ? 9.390 -4.968 -29.680 1.00 98.81 267 GLU A N 1
ATOM 2043 C CA . GLU A 1 267 ? 10.522 -5.189 -30.590 1.00 98.81 267 GLU A CA 1
ATOM 2044 C C . GLU A 1 267 ? 11.745 -5.779 -29.870 1.00 98.81 267 GLU A C 1
ATOM 2046 O O . GLU A 1 267 ? 12.602 -6.381 -30.516 1.00 98.81 267 GLU A O 1
ATOM 2051 N N . LEU A 1 268 ? 11.863 -5.552 -28.556 1.00 98.88 268 LEU A N 1
ATOM 2052 C CA . LEU A 1 268 ? 12.964 -6.055 -27.737 1.00 98.88 268 LEU A CA 1
ATOM 2053 C C . LEU A 1 268 ? 12.549 -6.244 -26.274 1.00 98.88 268 LEU A C 1
ATOM 2055 O O . LEU A 1 268 ? 12.146 -5.295 -25.596 1.00 98.88 268 LEU A O 1
ATOM 2059 N N . VAL A 1 269 ? 12.772 -7.441 -25.751 1.00 98.94 269 VAL A N 1
ATOM 2060 C CA . VAL A 1 269 ? 12.620 -7.777 -24.339 1.00 98.94 269 VAL A CA 1
ATOM 2061 C C . VAL A 1 269 ? 13.960 -8.229 -23.769 1.00 98.94 269 VAL A C 1
ATOM 2063 O O . VAL A 1 269 ? 14.484 -9.294 -24.102 1.00 98.94 269 VAL A O 1
ATOM 2066 N N . ILE A 1 270 ? 14.507 -7.415 -22.868 1.00 98.94 270 ILE A N 1
ATOM 2067 C CA . ILE A 1 270 ? 15.687 -7.755 -22.073 1.00 98.94 270 ILE A CA 1
ATOM 2068 C C . ILE A 1 270 ? 15.208 -8.198 -20.698 1.00 98.94 270 ILE A C 1
ATOM 2070 O O . ILE A 1 270 ? 14.490 -7.453 -20.028 1.00 98.94 270 ILE A O 1
ATOM 2074 N N . VAL A 1 271 ? 15.651 -9.373 -20.257 1.00 98.94 271 VAL A N 1
ATOM 2075 C CA . VAL A 1 271 ? 15.433 -9.841 -18.887 1.00 98.94 271 VAL A CA 1
ATOM 2076 C C . VAL A 1 271 ? 16.771 -9.968 -18.175 1.00 98.94 271 VAL A C 1
ATOM 2078 O O . VAL A 1 271 ? 17.640 -10.736 -18.589 1.00 98.94 271 VAL A O 1
ATOM 2081 N N . GLN A 1 272 ? 16.935 -9.210 -17.092 1.00 98.94 272 GLN A N 1
ATOM 2082 C CA . GLN A 1 272 ? 18.048 -9.370 -16.164 1.00 98.94 272 GLN A CA 1
ATOM 2083 C C . GLN A 1 272 ? 17.553 -10.088 -14.911 1.00 98.94 272 GLN A C 1
ATOM 2085 O O . GLN A 1 272 ? 16.779 -9.523 -14.137 1.00 98.94 272 GLN A O 1
ATOM 2090 N N . ASP A 1 273 ? 18.002 -11.322 -14.713 1.00 98.88 273 ASP A N 1
ATOM 2091 C CA . ASP A 1 273 ? 17.567 -12.181 -13.612 1.00 98.88 273 ASP A CA 1
ATOM 2092 C C . ASP A 1 273 ? 18.721 -13.084 -13.144 1.00 98.88 273 ASP A C 1
ATOM 2094 O O . ASP A 1 273 ? 19.742 -13.238 -13.818 1.00 98.88 273 ASP A O 1
ATOM 2098 N N . ILE A 1 274 ? 18.549 -13.684 -11.974 1.00 98.69 274 ILE A N 1
ATOM 2099 C CA . ILE A 1 274 ? 19.456 -14.669 -11.381 1.00 98.69 274 ILE A CA 1
ATOM 2100 C C . ILE A 1 274 ? 19.053 -16.107 -11.739 1.00 98.69 274 ILE A C 1
ATOM 2102 O O . ILE A 1 274 ? 19.858 -17.027 -11.597 1.00 98.69 274 ILE A O 1
ATOM 2106 N N . PHE A 1 275 ? 17.827 -16.317 -12.232 1.00 98.81 275 PHE A N 1
ATOM 2107 C CA . PHE A 1 275 ? 17.316 -17.622 -12.645 1.00 98.81 275 PHE A CA 1
ATOM 2108 C C . PHE A 1 275 ? 16.628 -17.589 -14.013 1.00 98.81 275 PHE A C 1
ATOM 2110 O O . PHE A 1 275 ? 16.194 -16.556 -14.516 1.00 98.81 275 PHE A O 1
ATOM 2117 N N . MET A 1 276 ? 16.470 -18.776 -14.604 1.00 98.75 276 MET A N 1
ATOM 2118 C CA . MET A 1 276 ? 15.652 -18.977 -15.801 1.00 98.75 276 MET A CA 1
ATOM 2119 C C . MET A 1 276 ? 14.160 -19.022 -15.430 1.00 98.75 276 MET A C 1
ATOM 2121 O O . MET A 1 276 ? 13.555 -20.092 -15.350 1.00 98.75 276 MET A O 1
ATOM 2125 N N . THR A 1 277 ? 13.579 -17.858 -15.144 1.00 98.88 277 THR A N 1
ATOM 2126 C CA . THR A 1 277 ? 12.147 -17.685 -14.847 1.00 98.88 277 THR A CA 1
ATOM 2127 C C . THR A 1 277 ? 11.271 -17.901 -16.088 1.00 98.88 277 THR A C 1
ATOM 2129 O O . THR A 1 277 ? 11.779 -18.054 -17.205 1.00 98.88 277 THR A O 1
ATOM 2132 N N . LYS A 1 278 ? 9.934 -17.892 -15.931 1.00 98.69 278 LYS A N 1
ATOM 2133 C CA . LYS A 1 278 ? 9.033 -17.932 -17.100 1.00 98.69 278 LYS A CA 1
ATOM 2134 C C . LYS A 1 278 ? 9.278 -16.732 -18.007 1.00 98.69 278 LYS A C 1
ATOM 2136 O O . LYS A 1 278 ? 9.323 -16.890 -19.223 1.00 98.69 278 LYS A O 1
ATOM 2141 N N . THR A 1 279 ? 9.486 -15.568 -17.407 1.00 98.88 279 THR A N 1
ATOM 2142 C CA . THR A 1 279 ? 9.786 -14.319 -18.107 1.00 98.88 279 THR A CA 1
ATOM 2143 C C . THR A 1 279 ? 11.132 -14.377 -18.821 1.00 98.88 279 THR A C 1
ATOM 2145 O O . THR A 1 279 ? 11.183 -14.103 -20.017 1.00 98.88 279 THR A O 1
ATOM 2148 N N . ALA A 1 280 ? 12.200 -14.822 -18.148 1.00 98.81 280 ALA A N 1
ATOM 2149 C CA . ALA A 1 280 ? 13.515 -14.969 -18.776 1.00 98.81 280 ALA A CA 1
ATOM 2150 C C . ALA A 1 280 ? 13.479 -15.945 -19.960 1.00 98.81 280 ALA A C 1
ATOM 2152 O O . ALA A 1 280 ? 14.050 -15.661 -21.007 1.00 98.81 280 ALA A O 1
ATOM 2153 N N . SER A 1 281 ? 12.741 -17.055 -19.840 1.00 98.75 281 SER A N 1
ATOM 2154 C CA . SER A 1 281 ? 12.615 -18.045 -20.920 1.00 98.75 281 SER A CA 1
ATOM 2155 C C . SER A 1 281 ? 11.920 -17.524 -22.187 1.00 98.75 281 SER A C 1
ATOM 2157 O O . SER A 1 281 ? 12.006 -18.171 -23.229 1.00 98.75 281 SER A O 1
ATOM 2159 N N . ALA A 1 282 ? 11.236 -16.380 -22.096 1.00 98.69 282 ALA A N 1
ATOM 2160 C CA . ALA A 1 282 ? 10.543 -15.717 -23.197 1.00 98.69 282 ALA A CA 1
ATOM 2161 C C . ALA A 1 282 ? 11.246 -14.427 -23.670 1.00 98.69 282 ALA A C 1
ATOM 2163 O O . ALA A 1 282 ? 10.673 -13.694 -24.469 1.00 98.69 282 ALA A O 1
ATOM 2164 N N . ALA A 1 283 ? 12.440 -14.122 -23.153 1.00 98.81 283 ALA A N 1
ATOM 2165 C CA . ALA A 1 283 ? 13.186 -12.912 -23.488 1.00 98.81 283 ALA A CA 1
ATOM 2166 C C . ALA A 1 283 ? 13.979 -13.055 -24.795 1.00 98.81 283 ALA A C 1
ATOM 2168 O O . ALA A 1 283 ? 14.438 -14.146 -25.136 1.00 98.81 283 ALA A O 1
ATOM 2169 N N . ASP A 1 284 ? 14.240 -11.930 -25.462 1.00 98.88 284 ASP A N 1
ATOM 2170 C CA . ASP A 1 284 ? 15.174 -11.874 -26.592 1.00 98.88 284 ASP A CA 1
ATOM 2171 C C . ASP A 1 284 ? 16.631 -11.900 -26.114 1.00 98.88 284 ASP A C 1
ATOM 2173 O O . ASP A 1 284 ? 17.502 -12.512 -26.736 1.00 98.88 284 ASP A O 1
ATOM 2177 N N . VAL A 1 285 ? 16.905 -11.226 -24.989 1.00 98.88 285 VAL A N 1
ATOM 2178 C CA . VAL A 1 285 ? 18.230 -11.157 -24.360 1.00 98.88 285 VAL A CA 1
ATOM 2179 C C . VAL A 1 285 ? 18.105 -11.434 -22.868 1.00 98.88 285 VAL A C 1
ATOM 2181 O O . VAL A 1 285 ? 17.339 -10.773 -22.167 1.00 98.88 285 VAL A O 1
ATOM 2184 N N . ILE A 1 286 ? 18.916 -12.368 -22.371 1.00 98.94 286 ILE A N 1
ATOM 2185 C CA . ILE A 1 286 ? 19.020 -12.686 -20.945 1.00 98.94 286 ILE A CA 1
ATOM 2186 C C . ILE A 1 286 ? 20.379 -12.219 -20.429 1.00 98.94 286 ILE A C 1
ATOM 2188 O O . ILE A 1 286 ? 21.418 -12.599 -20.975 1.00 98.94 286 ILE A O 1
ATOM 2192 N N . LEU A 1 287 ? 20.372 -11.419 -19.366 1.00 98.94 287 LEU A N 1
ATOM 2193 C CA . LEU A 1 287 ? 21.574 -10.936 -18.688 1.00 98.94 287 LEU A CA 1
ATOM 2194 C C . LEU A 1 287 ? 21.626 -11.530 -17.271 1.00 98.94 287 LEU A C 1
ATOM 2196 O O . LEU A 1 287 ? 20.793 -11.169 -16.442 1.00 98.94 287 LEU A O 1
ATOM 2200 N N . PRO A 1 288 ? 22.566 -12.439 -16.959 1.00 98.81 288 PRO A N 1
ATOM 2201 C CA . PRO A 1 288 ? 22.671 -12.987 -15.612 1.00 98.81 288 PRO A CA 1
ATOM 2202 C C . PRO A 1 288 ? 23.267 -11.951 -14.648 1.00 98.81 288 PRO A C 1
ATOM 2204 O O . PRO A 1 288 ? 24.301 -11.349 -14.947 1.00 98.81 288 PRO A O 1
ATOM 2207 N N . SER A 1 289 ? 22.650 -11.772 -13.478 1.00 98.75 289 SER A N 1
ATOM 2208 C CA . SER A 1 289 ? 23.213 -10.976 -12.376 1.00 98.75 289 SER A CA 1
ATOM 2209 C C . SER A 1 289 ? 23.732 -11.859 -11.238 1.00 98.75 289 SER A C 1
ATOM 2211 O O . SER A 1 289 ? 23.430 -13.048 -11.172 1.00 98.75 289 SER A O 1
ATOM 2213 N N . THR A 1 290 ? 24.496 -11.278 -10.311 1.00 98.69 290 THR A N 1
ATOM 2214 C CA . THR A 1 290 ? 24.813 -11.932 -9.033 1.00 98.69 290 THR A CA 1
ATOM 2215 C C . THR A 1 290 ? 23.570 -12.005 -8.146 1.00 98.69 290 THR A C 1
ATOM 2217 O O . THR A 1 290 ? 22.723 -11.107 -8.165 1.00 98.69 290 THR A O 1
ATOM 2220 N N . SER A 1 291 ? 23.460 -13.066 -7.354 1.00 98.69 291 SER A N 1
ATOM 2221 C CA . SER A 1 291 ? 22.400 -13.243 -6.362 1.00 98.69 291 SER A CA 1
ATOM 2222 C C . SER A 1 291 ? 22.715 -12.516 -5.052 1.00 98.69 291 SER A C 1
ATOM 2224 O O . SER A 1 291 ? 23.849 -12.116 -4.779 1.00 98.69 291 SER A O 1
ATOM 2226 N N . TRP A 1 292 ? 21.703 -12.386 -4.191 1.00 98.31 292 TRP A N 1
ATOM 2227 C CA . TRP A 1 292 ? 21.938 -12.128 -2.773 1.00 98.31 292 TRP A CA 1
ATOM 2228 C C . TRP A 1 292 ? 22.913 -13.176 -2.205 1.00 98.31 292 TRP A C 1
ATOM 2230 O O . TRP A 1 292 ? 22.775 -14.368 -2.497 1.00 98.31 292 TRP A O 1
ATOM 2240 N N . GLY A 1 293 ? 23.893 -12.718 -1.421 1.00 98.25 293 GLY A N 1
ATOM 2241 C CA . GLY A 1 293 ? 25.023 -13.516 -0.927 1.00 98.25 293 GLY A CA 1
ATOM 2242 C C . GLY A 1 293 ? 26.261 -13.501 -1.836 1.00 98.25 293 GLY A C 1
ATOM 2243 O O . GLY A 1 293 ? 27.325 -13.947 -1.415 1.00 98.25 293 GLY A O 1
ATOM 2244 N N . GLU A 1 294 ? 26.150 -12.972 -3.059 1.00 98.50 294 GLU A N 1
ATOM 2245 C CA . GLU A 1 294 ? 27.259 -12.836 -4.020 1.00 98.50 294 GLU A CA 1
ATOM 2246 C C . GLU A 1 294 ? 27.619 -11.365 -4.307 1.00 98.50 294 GLU A C 1
ATOM 2248 O O . GLU A 1 294 ? 28.550 -11.073 -5.059 1.00 98.50 294 GLU A O 1
ATOM 2253 N N . HIS A 1 295 ? 26.876 -10.429 -3.714 1.00 98.62 295 HIS A N 1
ATOM 2254 C CA . HIS A 1 295 ? 27.139 -8.993 -3.711 1.00 98.62 295 HIS A CA 1
ATOM 2255 C C . HIS A 1 295 ? 26.670 -8.382 -2.381 1.00 98.62 295 HIS A C 1
ATOM 2257 O O . HIS A 1 295 ? 25.948 -9.025 -1.622 1.00 98.62 295 HIS A O 1
ATOM 2263 N N . GLU A 1 296 ? 27.031 -7.124 -2.130 1.00 98.69 296 GLU A N 1
ATOM 2264 C CA . GLU A 1 296 ? 26.631 -6.371 -0.935 1.00 98.69 296 GLU A CA 1
ATOM 2265 C C . GLU A 1 296 ? 25.747 -5.166 -1.286 1.00 98.69 296 GLU A C 1
ATOM 2267 O O . GLU A 1 296 ? 25.662 -4.744 -2.442 1.00 98.69 296 GLU A O 1
ATOM 2272 N N . GLY A 1 297 ? 25.101 -4.572 -0.281 1.00 98.50 297 GLY A N 1
ATOM 2273 C CA . GLY A 1 297 ? 24.289 -3.379 -0.501 1.00 98.50 297 GLY A CA 1
ATOM 2274 C C . GLY A 1 297 ? 23.455 -2.951 0.699 1.00 98.50 297 GLY A C 1
ATOM 2275 O O . GLY A 1 297 ? 23.815 -3.174 1.859 1.00 98.50 297 GLY A O 1
ATOM 2276 N N . VAL A 1 298 ? 22.335 -2.292 0.397 1.00 98.75 298 VAL A N 1
ATOM 2277 C CA . VAL A 1 298 ? 21.362 -1.795 1.376 1.00 98.75 298 VAL A CA 1
ATOM 2278 C C . VAL A 1 298 ? 19.957 -2.215 0.963 1.00 98.75 298 VAL A C 1
ATOM 2280 O O . VAL A 1 298 ? 19.570 -2.048 -0.193 1.00 98.75 298 VAL A O 1
ATOM 2283 N N . PHE A 1 299 ? 19.183 -2.694 1.933 1.00 98.81 299 PHE A N 1
ATOM 2284 C CA . PHE A 1 299 ? 17.735 -2.836 1.827 1.00 98.81 299 PHE A CA 1
ATOM 2285 C C . PHE A 1 299 ? 17.026 -1.860 2.767 1.00 98.81 299 PHE A C 1
ATOM 2287 O O . PHE A 1 299 ? 17.556 -1.514 3.823 1.00 98.81 299 PHE A O 1
ATOM 2294 N N . SER A 1 300 ? 15.817 -1.438 2.397 1.00 98.81 300 SER A N 1
ATOM 2295 C CA . SER A 1 300 ? 14.892 -0.754 3.305 1.00 98.81 300 SER A CA 1
ATOM 2296 C C . SER A 1 300 ? 13.794 -1.719 3.741 1.00 98.81 300 SER A C 1
ATOM 2298 O O . SER A 1 300 ? 13.024 -2.195 2.905 1.00 98.81 300 SER A O 1
ATOM 2300 N N . ALA A 1 301 ? 13.668 -1.956 5.046 1.00 98.62 301 ALA A N 1
ATOM 2301 C CA . ALA A 1 301 ? 12.575 -2.736 5.622 1.00 98.62 301 ALA A CA 1
ATOM 2302 C C . ALA A 1 301 ? 11.209 -2.024 5.472 1.00 98.62 301 ALA A C 1
ATOM 2304 O O . ALA A 1 301 ? 11.127 -0.859 5.077 1.00 98.62 301 ALA A O 1
ATOM 2305 N N . ALA A 1 302 ? 10.107 -2.708 5.806 1.00 98.06 302 ALA A N 1
ATOM 2306 C CA . ALA A 1 302 ? 8.737 -2.204 5.605 1.00 98.06 302 ALA A CA 1
ATOM 2307 C C . ALA A 1 302 ? 8.428 -0.866 6.318 1.00 98.06 302 ALA A C 1
ATOM 2309 O O . ALA A 1 302 ? 7.558 -0.100 5.882 1.00 98.06 302 ALA A O 1
ATOM 2310 N N . ASP A 1 303 ? 9.151 -0.563 7.394 1.00 98.25 303 ASP A N 1
ATOM 2311 C CA . ASP A 1 303 ? 9.063 0.679 8.163 1.00 98.25 303 ASP A CA 1
ATOM 2312 C C . ASP A 1 303 ? 10.067 1.762 7.739 1.00 98.25 303 ASP A C 1
ATOM 2314 O O . ASP A 1 303 ? 10.150 2.810 8.382 1.00 98.25 303 ASP A O 1
ATOM 2318 N N . ARG A 1 304 ? 10.736 1.571 6.593 1.00 98.25 304 ARG A N 1
ATOM 2319 C CA . ARG A 1 304 ? 11.791 2.441 6.039 1.00 98.25 304 ARG A CA 1
ATOM 2320 C C . ARG A 1 304 ? 13.125 2.362 6.785 1.00 98.25 304 ARG A C 1
ATOM 2322 O O . ARG A 1 304 ? 13.974 3.230 6.593 1.00 98.25 304 ARG A O 1
ATOM 2329 N N . GLY A 1 305 ? 13.336 1.338 7.613 1.00 98.56 305 GLY A N 1
ATOM 2330 C CA . GLY A 1 305 ? 14.637 1.080 8.223 1.00 98.56 305 GLY A CA 1
ATOM 2331 C C . GLY A 1 305 ? 15.667 0.630 7.185 1.00 98.56 305 GLY A C 1
ATOM 2332 O O . GLY A 1 305 ? 15.547 -0.465 6.640 1.00 98.56 305 GLY A O 1
ATOM 2333 N N . PHE A 1 306 ? 16.688 1.450 6.925 1.00 98.69 306 PHE A N 1
ATOM 2334 C CA . PHE A 1 306 ? 17.828 1.054 6.095 1.00 98.69 306 PHE A CA 1
ATOM 2335 C C . PHE A 1 306 ? 18.714 0.045 6.830 1.00 98.69 306 PHE A C 1
ATOM 2337 O O . PHE A 1 306 ? 19.124 0.276 7.970 1.00 98.69 306 PHE A O 1
ATOM 2344 N N . GLN A 1 307 ? 19.053 -1.054 6.164 1.00 98.69 307 GLN A N 1
ATOM 2345 C CA . GLN A 1 307 ? 19.902 -2.114 6.696 1.00 98.69 307 GLN A CA 1
ATOM 2346 C C . GLN A 1 307 ? 20.913 -2.555 5.643 1.00 98.69 307 GLN A C 1
ATOM 2348 O O . GLN A 1 307 ? 20.577 -2.731 4.473 1.00 98.69 307 GLN A O 1
ATOM 2353 N N . ARG A 1 308 ? 22.167 -2.740 6.060 1.00 98.31 308 ARG A N 1
ATOM 2354 C CA . ARG A 1 308 ? 23.196 -3.324 5.198 1.00 98.31 308 ARG A CA 1
ATOM 2355 C C . ARG A 1 308 ? 23.006 -4.832 5.082 1.00 98.31 308 ARG A C 1
ATOM 2357 O O . ARG A 1 308 ? 22.642 -5.481 6.060 1.00 98.31 308 ARG A O 1
ATOM 2364 N N . PHE A 1 309 ? 23.350 -5.373 3.922 1.00 98.44 309 PHE A N 1
ATOM 2365 C CA . PHE A 1 309 ? 23.687 -6.783 3.759 1.00 98.44 309 PHE A CA 1
ATOM 2366 C C . PHE A 1 309 ? 25.088 -6.898 3.153 1.00 98.44 309 PHE A C 1
ATOM 2368 O O . PHE A 1 309 ? 25.569 -5.950 2.520 1.00 98.44 309 PHE A O 1
ATOM 2375 N N . PHE A 1 310 ? 25.731 -8.032 3.407 1.00 90.06 310 PHE A N 1
ATOM 2376 C CA . PHE A 1 310 ? 27.092 -8.358 2.993 1.00 90.06 310 PHE A CA 1
ATOM 2377 C C . PHE A 1 310 ? 27.083 -9.662 2.207 1.00 90.06 310 PHE A C 1
ATOM 2379 O O . PHE A 1 310 ? 26.207 -10.504 2.525 1.00 90.06 310 PHE A O 1
#

Secondary structure (DSSP, 8-state):
--S-GGGGGG-SEEEEES--HHHH-HHHHHHHHHHHHTT-EEEEE-SS--GGGGG-SEEE-PPTT-HHHHHHHHHHHHHHTT-S-HHHHHHH---HHHHHHHHHT--TTTTHHHH-S-HHHHHHHHHHHHH-SSEEEEE-HHHHTSTTHHHHHHHHHHHHHHTT-SSSTT-EEEE--SSTTHHHHHHTT-BTTEETTTEETT-HHHHHHHHHHHT-S----S----GGGHHHHHHTTS--EEEEES--HHHHSSSHHHHHHHHHH-SEEEEEESS--TTGGG-SEEEE-PPTTSS-EEEE-TT--EEEE-

Sequence (310 aa):
MSNAINEIDNTDLVFVFGYNPADSHPIVANHVINAKRNGAKIIVCDPRKIETARIADMHIALKNGSNIALLNAMGHVIIEENLYDKAFVASRTEGFEEYSKIVEGYTPESVEEITGVSAQEIRQAARMYASAKSAAILWGMGVTQFYQGVETVRSLTSLAMLTGNLGKPSAGVNPVRGQNNVQGACDMGALPDTYPGYQYVKFPENREKFAKAWGVESLPAHTGYRISELPHRAAHGEVRAAYIMGEDPLQTDAELSAVRKAFEDLELVIVQDIFMTKTASAADVILPSTSWGEHEGVFSAADRGFQRFF